Protein AF-A0A918Z2S4-F1 (afdb_monomer_lite)

Structure (mmCIF, N/CA/C/O backbone):
data_AF-A0A918Z2S4-F1
#
_entry.id   AF-A0A918Z2S4-F1
#
loop_
_atom_site.group_PDB
_atom_site.id
_atom_site.type_symbol
_atom_site.label_atom_id
_atom_site.label_alt_id
_atom_site.label_comp_id
_atom_site.label_asym_id
_atom_site.label_entity_id
_atom_site.label_seq_id
_atom_site.pdbx_PDB_ins_code
_atom_site.Cartn_x
_atom_site.Cartn_y
_atom_site.Cartn_z
_atom_site.occupancy
_atom_site.B_iso_or_equiv
_atom_site.auth_seq_id
_atom_site.auth_comp_id
_atom_site.auth_asym_id
_atom_site.auth_atom_id
_atom_site.pdbx_PDB_model_num
ATOM 1 N N . MET A 1 1 ? 6.035 -8.320 32.759 1.00 37.38 1 MET A N 1
ATOM 2 C CA . MET A 1 1 ? 5.774 -7.088 31.987 1.00 37.38 1 MET A CA 1
ATOM 3 C C . MET A 1 1 ? 4.772 -7.421 30.894 1.00 37.38 1 MET A C 1
ATOM 5 O O . MET A 1 1 ? 5.164 -7.882 29.831 1.00 37.38 1 MET A O 1
ATOM 9 N N . LEU A 1 2 ? 3.481 -7.285 31.192 1.00 43.97 2 LEU A N 1
ATOM 10 C CA . LEU A 1 2 ? 2.435 -7.329 30.173 1.00 43.97 2 LEU A CA 1
ATOM 11 C C . LEU A 1 2 ? 2.521 -5.983 29.459 1.00 43.97 2 LEU A C 1
ATOM 13 O O . LEU A 1 2 ? 2.349 -4.955 30.109 1.00 43.97 2 LEU A O 1
ATOM 17 N N . ARG A 1 3 ? 2.892 -5.966 28.175 1.00 43.72 3 ARG A N 1
ATOM 18 C CA . ARG A 1 3 ? 2.706 -4.752 27.378 1.00 43.72 3 ARG A CA 1
ATOM 19 C C . ARG A 1 3 ? 1.212 -4.454 27.447 1.00 43.72 3 ARG A C 1
ATOM 21 O O . ARG A 1 3 ? 0.424 -5.314 27.057 1.00 43.72 3 ARG A O 1
ATOM 28 N N . GLU A 1 4 ? 0.834 -3.295 27.981 1.00 47.69 4 GLU A N 1
ATOM 29 C CA . GLU A 1 4 ? -0.461 -2.709 27.650 1.00 47.69 4 GLU A CA 1
ATOM 30 C C . GLU A 1 4 ? -0.562 -2.808 26.129 1.00 47.69 4 GLU A C 1
ATOM 32 O O . GLU A 1 4 ? 0.346 -2.364 25.420 1.00 47.69 4 GLU A O 1
ATOM 37 N N . GLN A 1 5 ? -1.550 -3.552 25.634 1.00 52.28 5 GLN A N 1
ATOM 38 C CA . GLN A 1 5 ? -1.774 -3.691 24.205 1.00 52.28 5 GLN A CA 1
ATOM 39 C C . GLN A 1 5 ? -2.135 -2.296 23.705 1.00 52.28 5 GLN A C 1
ATOM 41 O O . GLN A 1 5 ? -3.291 -1.892 23.781 1.00 52.28 5 GLN A O 1
ATOM 46 N N . GLY A 1 6 ? -1.127 -1.532 23.278 1.00 60.41 6 GLY A N 1
ATOM 47 C CA . GLY A 1 6 ? -1.346 -0.306 22.532 1.00 60.41 6 GLY A CA 1
ATOM 48 C C . GLY A 1 6 ? -2.278 -0.662 21.387 1.00 60.41 6 GLY A C 1
ATOM 49 O O . GLY A 1 6 ? -2.042 -1.657 20.698 1.00 60.41 6 GLY A O 1
ATOM 50 N N . GLU A 1 7 ? -3.380 0.070 21.271 1.00 84.50 7 GLU A N 1
ATOM 51 C CA . GLU A 1 7 ? -4.388 -0.176 20.250 1.00 84.50 7 GLU A CA 1
ATOM 52 C C . GLU A 1 7 ? -3.689 -0.174 18.886 1.00 84.50 7 GLU A C 1
ATOM 54 O O . GLU A 1 7 ? -3.136 0.838 18.464 1.00 84.50 7 GLU A O 1
ATOM 59 N N . GLN A 1 8 ? -3.606 -1.344 18.253 1.00 93.56 8 GLN A N 1
ATOM 60 C CA . GLN A 1 8 ? -3.021 -1.484 16.927 1.00 93.56 8 GLN A CA 1
ATOM 61 C C . GLN A 1 8 ? -4.078 -1.148 15.886 1.00 93.56 8 GLN A C 1
ATOM 63 O O . GLN A 1 8 ? -5.279 -1.298 16.116 1.00 93.56 8 GLN A O 1
ATOM 68 N N . TYR A 1 9 ? -3.627 -0.742 14.708 1.00 95.25 9 TYR A N 1
ATOM 69 C CA . TYR A 1 9 ? -4.502 -0.302 13.631 1.00 95.25 9 TYR A CA 1
ATOM 70 C C . TYR A 1 9 ? -4.256 -1.096 12.357 1.00 95.25 9 TYR A C 1
ATOM 72 O O . TYR A 1 9 ? -3.201 -1.693 12.154 1.00 95.25 9 TYR A O 1
ATOM 80 N N . ALA A 1 10 ? -5.230 -1.084 11.463 1.00 96.25 10 ALA A N 1
ATOM 81 C CA . ALA A 1 10 ? -5.114 -1.652 10.138 1.00 96.25 10 ALA A CA 1
ATOM 82 C C . ALA A 1 10 ? -5.772 -0.749 9.103 1.00 96.25 10 ALA A C 1
ATOM 84 O O . ALA A 1 10 ? -6.778 -0.093 9.373 1.00 96.25 10 ALA A O 1
ATOM 85 N N . VAL A 1 11 ? -5.223 -0.756 7.894 1.00 96.31 11 VAL A N 1
ATOM 86 C CA . VAL A 1 11 ? -5.841 -0.130 6.727 1.00 96.31 11 VAL A CA 1
ATOM 87 C C . VAL A 1 11 ? -6.619 -1.196 5.978 1.00 96.31 11 VAL A C 1
ATOM 89 O O . VAL A 1 11 ? -6.065 -2.229 5.609 1.00 96.31 11 VAL A O 1
ATOM 92 N N . VAL A 1 12 ? -7.905 -0.958 5.751 1.00 95.69 12 VAL A N 1
ATOM 93 C CA . VAL A 1 12 ? -8.783 -1.886 5.038 1.00 95.69 12 VAL A CA 1
ATOM 94 C C . VAL A 1 12 ? -9.132 -1.274 3.695 1.00 95.69 12 VAL A C 1
ATOM 96 O O . VAL A 1 12 ? -9.588 -0.141 3.633 1.00 95.69 12 VAL A O 1
ATOM 99 N N . LEU A 1 13 ? -8.934 -2.012 2.609 1.00 94.12 13 LEU A N 1
ATOM 100 C CA . LEU A 1 13 ? -9.449 -1.668 1.293 1.00 94.12 13 LEU A CA 1
ATOM 101 C C . LEU A 1 13 ? -10.697 -2.499 1.029 1.00 94.12 13 LEU A C 1
ATOM 103 O O . LEU A 1 13 ? -10.601 -3.661 0.624 1.00 94.12 13 LEU A O 1
ATOM 107 N N . ALA A 1 14 ? -11.858 -1.887 1.253 1.00 93.44 14 ALA A N 1
ATOM 108 C CA . ALA A 1 14 ? -13.145 -2.503 0.973 1.00 93.44 14 ALA A CA 1
ATOM 109 C C . ALA A 1 14 ? -13.495 -2.293 -0.498 1.00 93.44 14 ALA A C 1
ATOM 111 O O . ALA A 1 14 ? -13.596 -1.158 -0.970 1.00 93.44 14 ALA A O 1
ATOM 112 N N . ARG A 1 15 ? -13.647 -3.390 -1.242 1.00 91.38 15 ARG A N 1
ATOM 113 C CA . ARG A 1 15 ? -13.812 -3.377 -2.702 1.00 91.38 15 ARG A CA 1
ATOM 114 C C . ARG A 1 15 ? -15.133 -4.055 -3.062 1.00 91.38 15 ARG A C 1
ATOM 116 O O . ARG A 1 15 ? -15.246 -5.263 -2.867 1.00 91.38 15 ARG A O 1
ATOM 123 N N . PRO A 1 16 ? -16.129 -3.331 -3.600 1.00 90.75 16 PRO A N 1
ATOM 124 C CA . PRO A 1 16 ? -17.419 -3.930 -3.931 1.00 90.75 16 PRO A CA 1
ATOM 125 C C . PRO A 1 16 ? -17.280 -5.168 -4.830 1.00 90.75 16 PRO A C 1
ATOM 127 O O . PRO A 1 16 ? -16.605 -5.132 -5.859 1.00 90.75 16 PRO A O 1
ATOM 130 N N . GLY A 1 17 ? -17.902 -6.279 -4.424 1.00 88.38 17 GLY A N 1
ATOM 131 C CA . GLY A 1 17 ? -17.853 -7.550 -5.158 1.00 88.38 17 GLY A CA 1
ATOM 132 C C . GLY A 1 17 ? -16.514 -8.297 -5.083 1.00 88.38 17 GLY A C 1
ATOM 133 O O . GLY A 1 17 ? -16.296 -9.214 -5.875 1.00 88.38 17 GLY A O 1
ATOM 134 N N . ARG A 1 18 ? -15.605 -7.919 -4.172 1.00 87.50 18 ARG A N 1
ATOM 135 C CA . ARG A 1 18 ? -14.316 -8.592 -3.947 1.00 87.50 18 ARG A CA 1
ATOM 136 C C . ARG A 1 18 ? -14.000 -8.721 -2.455 1.00 87.50 18 ARG A C 1
ATOM 138 O O . ARG A 1 18 ? -14.490 -7.917 -1.670 1.00 87.50 18 ARG A O 1
ATOM 145 N N . PRO A 1 19 ? -13.141 -9.679 -2.064 1.00 89.50 19 PRO A N 1
ATOM 146 C CA . PRO A 1 19 ? -12.606 -9.723 -0.710 1.00 89.50 19 PRO A CA 1
ATOM 147 C C . PRO A 1 19 ? -11.859 -8.432 -0.365 1.00 89.50 19 PRO A C 1
ATOM 149 O O . PRO A 1 19 ? -11.116 -7.887 -1.198 1.00 89.50 19 PRO A O 1
ATOM 152 N N . ASP A 1 20 ? -12.039 -7.970 0.869 1.00 91.25 20 ASP A N 1
ATOM 153 C CA . ASP A 1 20 ? -11.286 -6.839 1.401 1.00 91.25 20 ASP A CA 1
ATOM 154 C C . ASP A 1 20 ? -9.802 -7.186 1.495 1.00 91.25 20 ASP A C 1
ATOM 156 O O . ASP A 1 20 ? -9.433 -8.307 1.850 1.00 91.25 20 ASP A O 1
ATOM 160 N N . ILE A 1 21 ? -8.951 -6.198 1.238 1.00 92.56 21 ILE A N 1
ATOM 161 C CA . ILE A 1 21 ? -7.522 -6.295 1.544 1.00 92.56 21 ILE A CA 1
ATOM 162 C C . ILE A 1 21 ? -7.286 -5.583 2.863 1.00 92.56 21 ILE A C 1
ATOM 164 O O . ILE A 1 21 ? -7.749 -4.461 3.045 1.00 92.56 21 ILE A O 1
ATOM 168 N N . ARG A 1 22 ? -6.549 -6.208 3.776 1.00 94.88 22 ARG A N 1
ATOM 169 C CA . ARG A 1 22 ? -6.201 -5.608 5.063 1.00 94.88 22 ARG A CA 1
ATOM 170 C C . ARG A 1 22 ? -4.688 -5.497 5.163 1.00 94.88 22 ARG A C 1
ATOM 172 O O . ARG A 1 22 ? -3.994 -6.473 4.909 1.00 94.88 22 ARG A O 1
ATOM 179 N N . LEU A 1 23 ? -4.187 -4.317 5.507 1.00 94.88 23 LEU A N 1
ATOM 180 C CA . LEU A 1 23 ? -2.771 -4.043 5.748 1.00 94.88 23 LEU A CA 1
ATOM 181 C C . LEU A 1 23 ? -2.605 -3.762 7.241 1.00 94.88 23 LEU A C 1
ATOM 183 O O . LEU A 1 23 ? -3.247 -2.844 7.758 1.00 94.88 23 LEU A O 1
ATOM 187 N N . GLY A 1 24 ? -1.796 -4.546 7.945 1.00 93.19 24 GLY A N 1
ATOM 188 C CA . GLY A 1 24 ? -1.624 -4.382 9.387 1.00 93.19 24 GLY A CA 1
ATOM 189 C C . GLY A 1 24 ? -0.916 -5.565 10.048 1.00 93.19 24 GLY A C 1
ATOM 190 O O . GLY A 1 24 ? -0.761 -6.608 9.417 1.00 93.19 24 GLY A O 1
ATOM 191 N N . PRO A 1 25 ? -0.505 -5.423 11.317 1.00 95.00 25 PRO A N 1
ATOM 192 C CA . PRO A 1 25 ? -0.832 -4.314 12.219 1.00 95.00 25 PRO A CA 1
ATOM 193 C C . PRO A 1 25 ? 0.107 -3.096 12.106 1.00 95.00 25 PRO A C 1
ATOM 195 O O . PRO A 1 25 ? 1.318 -3.231 11.972 1.00 95.00 25 PRO A O 1
ATOM 198 N N . TYR A 1 26 ? -0.452 -1.893 12.233 1.00 93.56 26 TYR A N 1
ATOM 199 C CA . TYR A 1 26 ? 0.280 -0.651 12.489 1.00 93.56 26 TYR A CA 1
ATOM 200 C C . TYR A 1 26 ? 0.279 -0.346 13.985 1.00 93.56 26 TYR A C 1
ATOM 202 O O . TYR A 1 26 ? -0.758 -0.450 14.640 1.00 93.56 26 TYR A O 1
ATOM 210 N N . ASP A 1 27 ? 1.422 0.097 14.503 1.00 93.38 27 ASP A N 1
ATOM 211 C CA . ASP A 1 27 ? 1.580 0.415 15.928 1.00 93.38 27 ASP A CA 1
ATOM 212 C C . ASP A 1 27 ? 0.876 1.722 16.330 1.00 93.38 27 ASP A C 1
ATOM 214 O O . ASP A 1 27 ? 0.550 1.916 17.496 1.00 93.38 27 ASP A O 1
ATOM 218 N N . PHE A 1 28 ? 0.644 2.626 15.370 1.00 91.69 28 PHE A N 1
ATOM 219 C CA . PHE A 1 28 ? 0.082 3.956 15.616 1.00 91.69 28 PHE A CA 1
ATOM 220 C C . PHE A 1 28 ? -0.985 4.323 14.583 1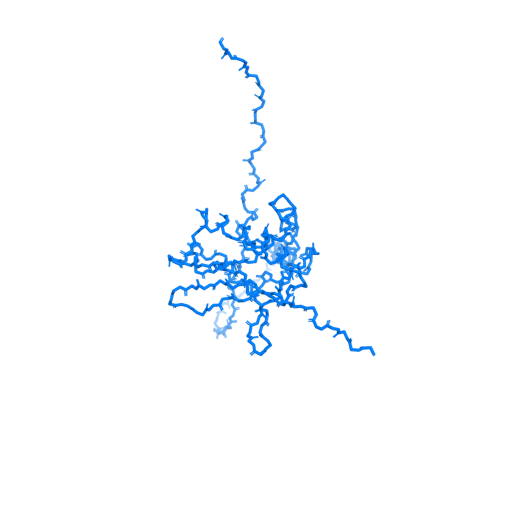.00 91.69 28 PHE A C 1
ATOM 222 O O . PHE A 1 28 ? -0.829 4.043 13.389 1.00 91.69 28 PHE A O 1
ATOM 229 N N . LEU A 1 29 ? -2.026 5.034 15.029 1.00 92.62 29 LEU A N 1
ATOM 230 C CA . LEU A 1 29 ? -3.106 5.516 14.164 1.00 92.62 29 LEU A CA 1
ATOM 231 C C . LEU A 1 29 ? -2.574 6.418 13.049 1.00 92.62 29 LEU A C 1
ATOM 233 O O . LEU A 1 29 ? -2.989 6.273 11.903 1.00 92.62 29 LEU A O 1
ATOM 237 N N . ASP A 1 30 ? -1.615 7.293 13.354 1.00 92.81 30 ASP A N 1
ATOM 238 C CA . ASP A 1 30 ? -1.038 8.221 12.377 1.00 92.81 30 ASP A CA 1
ATOM 239 C C . ASP A 1 30 ? -0.357 7.493 11.210 1.00 92.81 30 ASP A C 1
ATOM 241 O O . ASP A 1 30 ? -0.442 7.940 10.065 1.00 92.81 30 ASP A O 1
ATOM 245 N N . GLN A 1 31 ? 0.256 6.327 11.461 1.00 93.44 31 GLN A N 1
ATOM 246 C CA . GLN A 1 31 ? 0.838 5.500 10.397 1.00 93.44 31 GLN A CA 1
ATOM 247 C C . GLN A 1 31 ? -0.254 4.936 9.482 1.00 93.44 31 GLN A C 1
ATOM 249 O O . GLN A 1 31 ? -0.166 5.061 8.258 1.00 93.44 31 GLN A O 1
ATOM 254 N N . ALA A 1 32 ? -1.315 4.371 10.066 1.00 94.38 32 ALA A N 1
ATOM 255 C CA . ALA A 1 32 ? -2.452 3.853 9.309 1.00 94.38 32 ALA A CA 1
ATOM 256 C C . ALA A 1 32 ? -3.201 4.972 8.556 1.00 94.38 32 ALA A C 1
ATOM 258 O O . ALA A 1 32 ? -3.636 4.778 7.417 1.00 94.38 32 ALA A O 1
ATOM 259 N N . ALA A 1 33 ? -3.320 6.161 9.150 1.00 94.56 33 ALA A N 1
ATOM 260 C CA . ALA A 1 33 ? -3.951 7.334 8.552 1.00 94.56 33 ALA A CA 1
ATOM 261 C C . ALA A 1 33 ? -3.124 7.912 7.392 1.00 94.56 33 ALA A C 1
ATOM 263 O O . ALA A 1 33 ? -3.687 8.252 6.346 1.00 94.56 33 ALA A O 1
ATOM 264 N N . SER A 1 34 ? -1.797 7.971 7.539 1.00 94.19 34 SER A N 1
ATOM 265 C CA . SER A 1 34 ? -0.877 8.374 6.470 1.00 94.19 34 SER A CA 1
ATOM 266 C C . SER A 1 34 ? -0.966 7.413 5.280 1.00 94.19 34 SER A C 1
ATOM 268 O O . SER A 1 34 ? -1.273 7.836 4.164 1.00 94.19 34 SER A O 1
ATOM 270 N N . MET A 1 35 ? -0.856 6.103 5.535 1.00 94.88 35 MET A N 1
ATOM 271 C CA . MET A 1 35 ? -1.016 5.057 4.517 1.00 94.88 35 MET A CA 1
ATOM 272 C C . MET A 1 35 ? -2.379 5.155 3.813 1.00 94.88 35 MET A C 1
ATOM 274 O O . MET A 1 35 ? -2.467 5.156 2.584 1.00 94.88 35 MET A O 1
ATOM 278 N N . THR A 1 36 ? -3.455 5.315 4.588 1.00 95.38 36 THR A N 1
ATOM 279 C CA . THR A 1 36 ? -4.813 5.522 4.069 1.00 95.38 36 THR A CA 1
ATOM 280 C C . THR A 1 36 ? -4.890 6.730 3.137 1.00 95.38 36 THR A C 1
ATOM 282 O O . THR A 1 36 ? -5.481 6.651 2.058 1.00 95.38 36 THR A O 1
ATOM 285 N N . THR A 1 37 ? -4.307 7.857 3.541 1.00 95.25 37 THR A N 1
ATOM 286 C CA . THR A 1 37 ? -4.314 9.098 2.760 1.00 95.25 37 THR A CA 1
ATOM 287 C C . THR A 1 37 ? -3.582 8.910 1.438 1.00 95.25 37 THR A C 1
ATOM 289 O O . THR A 1 37 ? -4.148 9.207 0.383 1.00 95.25 37 THR A O 1
ATOM 292 N N . SER A 1 38 ? -2.381 8.335 1.472 1.00 93.69 38 SER A N 1
ATOM 293 C CA . SER A 1 38 ? -1.585 8.051 0.278 1.00 93.69 38 SER A CA 1
ATOM 294 C C . SER A 1 38 ? -2.312 7.124 -0.700 1.00 93.69 38 SER A C 1
ATOM 296 O O . SER A 1 38 ? -2.425 7.442 -1.884 1.00 93.69 38 SER A O 1
ATOM 298 N N . LEU A 1 39 ? -2.904 6.027 -0.217 1.00 93.88 39 LEU A N 1
ATOM 299 C CA . LEU A 1 39 ? -3.671 5.105 -1.063 1.00 93.88 39 LEU A CA 1
ATOM 300 C C . LEU A 1 39 ? -4.928 5.764 -1.647 1.00 93.88 39 LEU A C 1
ATOM 302 O O . LEU A 1 39 ? -5.265 5.545 -2.811 1.00 93.88 39 LEU A O 1
ATOM 306 N N . ARG A 1 40 ? -5.622 6.618 -0.885 1.00 94.19 40 ARG A N 1
ATOM 307 C CA . ARG A 1 40 ? -6.774 7.382 -1.396 1.00 94.19 40 ARG A CA 1
ATOM 308 C C . ARG A 1 40 ? -6.380 8.354 -2.501 1.00 94.19 40 ARG A C 1
ATOM 310 O O . ARG A 1 40 ? -7.180 8.545 -3.418 1.00 94.19 40 ARG A O 1
ATOM 317 N N . LEU A 1 41 ? -5.203 8.972 -2.403 1.00 91.62 41 LEU A N 1
ATOM 318 C CA . LEU A 1 41 ? -4.666 9.847 -3.444 1.00 91.62 41 LEU A CA 1
ATOM 319 C C . LEU A 1 41 ? -4.354 9.044 -4.708 1.00 91.62 41 LEU A C 1
ATOM 321 O O . LEU A 1 41 ? -4.878 9.378 -5.767 1.00 91.62 41 LEU A O 1
ATOM 325 N N . GLN A 1 42 ? -3.615 7.940 -4.585 1.00 90.25 42 GLN A N 1
ATOM 326 C CA . GLN A 1 42 ? -3.280 7.073 -5.721 1.00 90.25 42 GLN A CA 1
ATOM 327 C C . GLN A 1 42 ? -4.518 6.472 -6.398 1.00 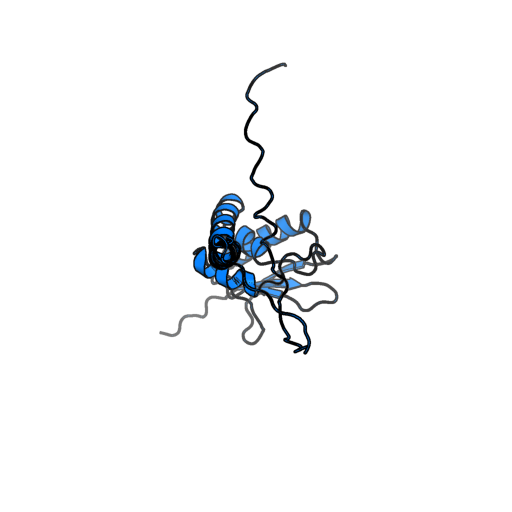90.25 42 GLN A C 1
ATOM 329 O O . GLN A 1 42 ? -4.574 6.382 -7.624 1.00 90.25 42 GLN A O 1
ATOM 334 N N . ARG A 1 43 ? -5.558 6.126 -5.626 1.00 90.12 43 ARG A N 1
ATOM 335 C CA . ARG A 1 43 ? -6.849 5.656 -6.155 1.00 90.12 43 ARG A CA 1
ATOM 336 C C . ARG A 1 43 ? -7.466 6.655 -7.147 1.00 90.12 43 ARG A C 1
ATOM 338 O O . ARG A 1 43 ? -8.176 6.241 -8.051 1.00 90.12 43 ARG A O 1
ATOM 345 N N . ARG A 1 44 ? -7.215 7.966 -7.015 1.00 86.88 44 ARG A N 1
A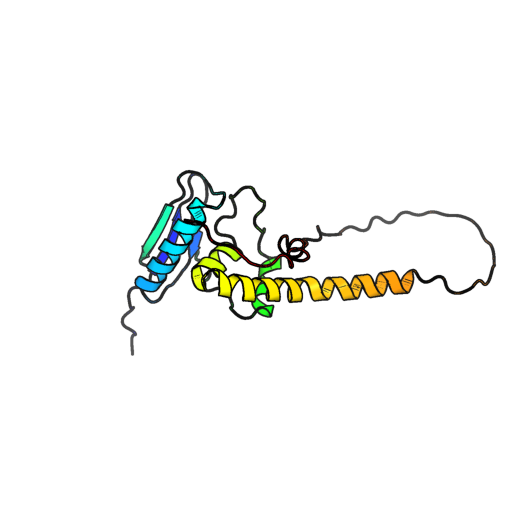TOM 346 C CA . ARG A 1 44 ? -7.750 8.977 -7.954 1.00 86.88 44 ARG A CA 1
ATOM 347 C C . ARG A 1 44 ? -7.096 8.924 -9.333 1.00 86.88 44 ARG A C 1
ATOM 349 O O . ARG A 1 44 ? -7.727 9.326 -10.301 1.00 86.88 44 ARG A O 1
ATOM 356 N N . SER A 1 45 ? -5.851 8.464 -9.409 1.00 81.75 45 SER A N 1
ATOM 357 C CA . SER A 1 45 ? -5.034 8.454 -10.627 1.00 81.75 45 SER A CA 1
ATOM 358 C C . SER A 1 45 ? -4.772 7.050 -11.171 1.00 81.75 45 SER A C 1
ATOM 360 O O . SER A 1 45 ? -4.081 6.907 -12.173 1.00 81.75 45 SER A O 1
ATOM 362 N N . THR A 1 46 ? -5.307 6.018 -10.518 1.00 80.50 46 THR A N 1
ATOM 363 C CA . THR A 1 46 ? -5.074 4.610 -10.855 1.00 80.50 46 THR A CA 1
ATOM 364 C C . THR A 1 46 ? -6.406 3.922 -11.097 1.00 80.50 46 THR A C 1
ATOM 366 O O . THR A 1 46 ? -7.401 4.207 -10.423 1.00 80.50 46 THR A O 1
ATOM 369 N N . GLN A 1 47 ? -6.443 2.989 -12.046 1.00 84.88 47 GLN A N 1
ATOM 370 C CA . GLN A 1 47 ? -7.626 2.165 -12.239 1.00 84.88 47 GLN A CA 1
ATOM 371 C C . GLN A 1 47 ? -7.880 1.317 -10.988 1.00 84.88 47 GLN A C 1
ATOM 373 O O . GLN A 1 47 ? -6.959 0.758 -10.399 1.00 84.88 47 GLN A O 1
ATOM 378 N N . HIS A 1 48 ? -9.137 1.234 -10.568 1.00 87.00 48 HIS A N 1
ATOM 379 C CA . HIS A 1 48 ? -9.562 0.505 -9.377 1.00 87.00 48 HIS A CA 1
ATOM 380 C C . HIS A 1 48 ? -11.032 0.100 -9.514 1.00 87.00 48 HIS A C 1
ATOM 382 O O . HIS A 1 48 ? -11.742 0.575 -10.403 1.00 87.00 48 HIS A O 1
ATOM 388 N N . VAL A 1 49 ? -11.513 -0.766 -8.619 1.00 87.4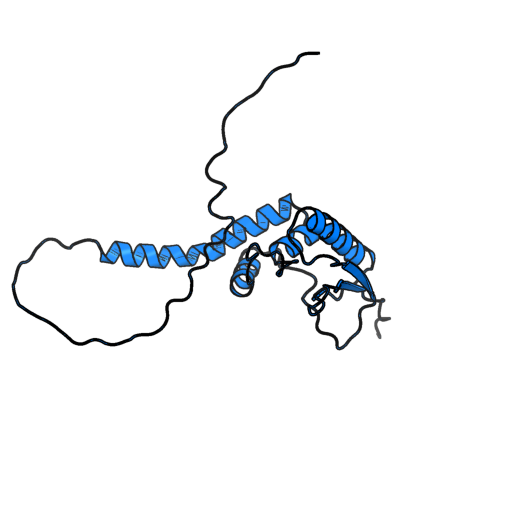4 49 VAL A N 1
ATOM 389 C CA . VAL A 1 49 ? -12.933 -1.145 -8.586 1.00 87.44 49 VAL A CA 1
ATOM 390 C C . VAL A 1 49 ? -13.781 0.057 -8.140 1.00 87.44 49 VAL A C 1
ATOM 392 O O . VAL A 1 49 ? -13.527 0.594 -7.055 1.00 87.44 49 VAL A O 1
ATOM 395 N N . PRO A 1 50 ? -14.798 0.486 -8.913 1.00 88.12 50 PRO A N 1
ATOM 396 C CA . PRO A 1 50 ? -15.675 1.583 -8.510 1.00 88.12 50 PRO A CA 1
ATOM 397 C C . PRO A 1 50 ? -16.290 1.352 -7.125 1.00 88.12 50 PRO A C 1
ATOM 399 O O . PRO A 1 50 ? -16.701 0.244 -6.793 1.00 88.12 50 PRO A O 1
ATOM 402 N N . GLY A 1 51 ? -16.326 2.400 -6.298 1.00 89.88 51 GLY A N 1
ATOM 403 C CA . GLY A 1 51 ? -16.821 2.317 -4.919 1.00 89.88 51 GLY A CA 1
ATOM 404 C C . GLY A 1 51 ? -15.821 1.762 -3.897 1.00 89.88 51 GLY A C 1
ATOM 405 O O . GLY A 1 51 ? -16.171 1.662 -2.727 1.00 89.88 51 GLY A O 1
ATOM 406 N N . THR A 1 52 ? -14.578 1.449 -4.294 1.00 91.75 52 THR A N 1
ATOM 407 C CA . THR A 1 52 ? -13.523 1.030 -3.350 1.00 91.75 52 THR A CA 1
ATOM 408 C C . THR A 1 52 ? -13.307 2.083 -2.271 1.00 91.75 52 THR A C 1
ATOM 410 O O . THR A 1 52 ? -13.012 3.225 -2.611 1.00 91.75 52 THR A O 1
ATOM 413 N N . THR A 1 53 ? -13.372 1.733 -0.991 1.00 94.62 53 THR A N 1
ATOM 414 C CA . THR A 1 53 ? -13.030 2.641 0.116 1.00 94.62 53 THR A CA 1
ATOM 415 C C . THR A 1 53 ? -11.757 2.183 0.816 1.00 94.62 53 THR A C 1
ATOM 417 O O . THR A 1 53 ? -11.372 1.021 0.727 1.00 94.62 53 THR A O 1
ATOM 420 N N . VAL A 1 54 ? -11.071 3.121 1.472 1.00 95.19 54 VAL A N 1
ATOM 421 C CA . VAL A 1 54 ? -9.831 2.847 2.213 1.00 95.19 54 VAL A CA 1
ATOM 422 C C . VAL A 1 54 ? -9.927 3.481 3.601 1.00 95.19 54 VAL A C 1
ATOM 424 O O . VAL A 1 54 ? -9.548 4.643 3.743 1.00 95.19 54 VAL A O 1
ATOM 427 N N . PRO A 1 55 ? -10.594 2.865 4.587 1.00 95.69 55 PRO A N 1
ATOM 428 C CA . PRO A 1 55 ? -10.568 3.315 5.983 1.00 95.69 55 PRO A CA 1
ATOM 429 C C . PRO A 1 55 ? -9.407 2.726 6.803 1.00 95.69 55 PRO A C 1
ATOM 431 O O . PRO 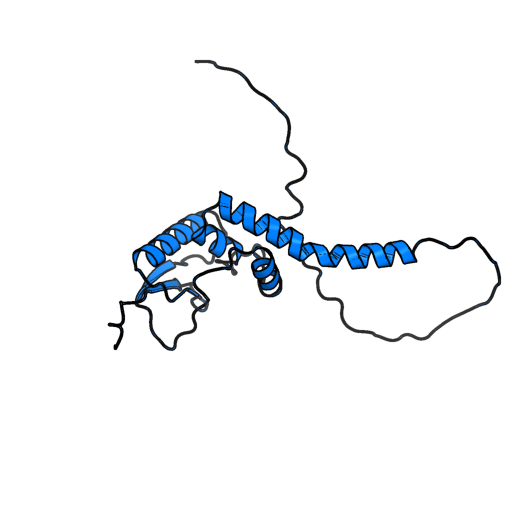A 1 55 ? -8.886 1.655 6.498 1.00 95.69 55 PRO A O 1
ATOM 434 N N . ALA A 1 56 ? -9.056 3.419 7.890 1.00 95.19 56 ALA A N 1
ATOM 435 C CA . ALA A 1 56 ? -8.266 2.864 8.984 1.00 95.19 56 ALA A CA 1
ATOM 436 C C . ALA A 1 56 ? -9.213 2.395 10.100 1.00 95.19 56 ALA A C 1
ATOM 438 O O . ALA A 1 56 ? -10.175 3.092 10.425 1.00 95.19 56 ALA A O 1
ATOM 439 N N . HIS A 1 57 ? -8.941 1.227 10.674 1.00 92.38 57 HIS A N 1
ATOM 440 C CA . HIS A 1 57 ? -9.721 0.606 11.744 1.00 92.38 57 HIS A CA 1
ATOM 441 C C . HIS A 1 57 ? -8.800 0.080 12.847 1.00 92.38 57 HIS A C 1
ATOM 443 O O . HIS A 1 57 ? -7.623 -0.167 12.572 1.00 92.38 57 HIS A O 1
ATOM 449 N N . PRO A 1 58 ? -9.315 -0.157 14.064 1.00 94.44 58 PRO A N 1
ATOM 450 C CA . PRO A 1 58 ? -8.627 -0.996 15.035 1.00 94.44 58 PRO A CA 1
ATOM 451 C C . PRO A 1 58 ? -8.301 -2.372 14.435 1.00 94.44 58 PRO A C 1
ATOM 453 O O . PRO A 1 58 ? -9.082 -2.937 13.662 1.00 94.44 58 PRO A O 1
ATOM 456 N N . TYR A 1 59 ? -7.128 -2.897 14.765 1.00 93.50 59 TYR A N 1
ATOM 457 C CA . TYR A 1 59 ? -6.689 -4.224 14.355 1.00 93.50 59 TYR A CA 1
ATOM 458 C C . TYR A 1 59 ? -7.522 -5.301 15.062 1.00 93.50 59 TYR A C 1
ATOM 460 O O . TYR A 1 59 ? -7.732 -5.241 16.273 1.00 93.50 59 TYR A O 1
ATOM 468 N N . VAL A 1 60 ? -7.979 -6.304 14.309 1.00 92.06 60 VAL A N 1
ATOM 469 C CA . VAL A 1 60 ? -8.795 -7.409 14.825 1.00 92.06 60 VAL A CA 1
ATOM 470 C C . VAL A 1 60 ? -8.015 -8.711 14.652 1.00 92.06 60 VAL A C 1
ATOM 472 O O . VAL A 1 60 ? -7.877 -9.185 13.524 1.00 92.06 60 VAL A O 1
ATOM 475 N N . PRO A 1 61 ? -7.501 -9.319 15.735 1.00 89.88 61 PRO A N 1
ATOM 476 C CA . PRO A 1 61 ? -6.795 -10.592 15.647 1.00 89.88 61 PRO A CA 1
ATOM 477 C C . PRO A 1 61 ? -7.654 -11.688 14.999 1.00 89.88 61 PRO A C 1
ATOM 479 O O . PRO A 1 61 ? -8.847 -11.795 15.277 1.00 89.88 61 PRO A O 1
ATOM 482 N N . GLY A 1 62 ? -7.036 -12.530 14.167 1.00 88.12 62 GLY A N 1
ATOM 483 C CA . GLY A 1 62 ? -7.700 -13.671 13.523 1.00 88.12 62 GLY A CA 1
ATOM 484 C C . GLY A 1 62 ? -8.292 -13.395 12.137 1.00 88.12 62 GLY A C 1
ATOM 485 O O . GLY A 1 62 ? -8.858 -14.309 11.545 1.00 88.12 62 GLY A O 1
ATOM 486 N N . LEU A 1 63 ? -8.154 -12.176 11.606 1.00 91.31 63 LEU A N 1
ATOM 487 C CA . LEU A 1 63 ? -8.397 -11.899 10.186 1.00 91.31 63 LEU A CA 1
ATOM 488 C C . LEU A 1 63 ? -7.101 -12.024 9.375 1.00 91.31 63 LEU A C 1
ATOM 490 O O . LEU A 1 63 ? -6.005 -11.892 9.918 1.00 91.31 63 LEU A O 1
ATOM 494 N N . ASP A 1 64 ? -7.240 -12.219 8.065 1.00 92.44 64 ASP A N 1
ATOM 495 C CA . ASP A 1 64 ? -6.104 -12.241 7.145 1.00 92.44 64 ASP A CA 1
ATOM 496 C C . ASP A 1 64 ? -5.614 -10.814 6.867 1.00 92.44 64 ASP A C 1
ATOM 498 O O . ASP A 1 64 ? -6.335 -9.991 6.286 1.00 92.44 64 ASP A O 1
ATOM 502 N N . TYR A 1 65 ? -4.376 -10.533 7.274 1.00 92.12 65 TYR A N 1
ATOM 503 C CA . TYR A 1 65 ? -3.679 -9.276 7.010 1.00 92.12 65 TYR A CA 1
ATOM 504 C C . TYR A 1 65 ? -2.445 -9.522 6.150 1.00 92.12 65 TYR A C 1
ATOM 506 O O . TYR A 1 65 ? -1.693 -10.472 6.358 1.00 92.12 65 TYR A O 1
ATOM 514 N N . LEU A 1 66 ? -2.221 -8.626 5.194 1.00 91.44 66 LEU A N 1
ATOM 515 C CA . LEU A 1 66 ? -0.940 -8.496 4.520 1.00 91.44 66 LEU A CA 1
ATOM 516 C C . LEU A 1 66 ? 0.012 -7.688 5.395 1.00 91.44 66 LEU A C 1
ATOM 518 O O . LEU A 1 66 ? -0.417 -6.777 6.114 1.00 91.44 66 LEU A O 1
ATOM 522 N N . ASP A 1 67 ? 1.306 -7.966 5.235 1.00 89.31 67 ASP A N 1
ATOM 523 C CA . ASP A 1 67 ? 2.355 -7.195 5.892 1.00 89.31 67 ASP A CA 1
ATOM 524 C C . ASP A 1 67 ? 2.174 -5.690 5.592 1.00 89.31 67 ASP A C 1
ATOM 526 O O . ASP A 1 67 ? 2.104 -5.286 4.420 1.00 89.31 67 ASP A O 1
ATOM 530 N N . PRO A 1 68 ? 2.038 -4.839 6.621 1.00 86.69 68 PRO A N 1
ATOM 531 C CA . PRO A 1 68 ? 1.848 -3.407 6.442 1.00 86.69 68 PRO A CA 1
ATOM 532 C C . PRO A 1 68 ? 3.075 -2.708 5.864 1.00 86.69 68 PRO A C 1
ATOM 534 O O . PRO A 1 68 ? 2.925 -1.586 5.368 1.00 86.69 68 PRO A O 1
ATOM 537 N N . ARG A 1 69 ? 4.265 -3.321 5.958 1.00 90.50 69 ARG A N 1
ATOM 538 C CA . ARG A 1 69 ? 5.523 -2.737 5.501 1.00 90.50 69 ARG A CA 1
ATOM 539 C C . ARG A 1 69 ? 6.162 -3.595 4.422 1.00 90.50 69 ARG A C 1
ATOM 541 O O . ARG A 1 69 ? 6.423 -4.777 4.599 1.00 90.50 69 ARG A O 1
ATOM 548 N N . LEU A 1 70 ? 6.459 -2.967 3.296 1.00 92.75 70 LEU A N 1
ATOM 549 C CA . LEU A 1 70 ? 7.285 -3.575 2.272 1.00 92.75 70 LEU A CA 1
ATOM 550 C C . LEU A 1 70 ? 8.770 -3.402 2.603 1.00 92.75 70 LEU A C 1
ATOM 552 O O . LEU A 1 70 ? 9.156 -2.361 3.157 1.00 92.75 70 LEU A O 1
ATOM 556 N N . PRO A 1 71 ? 9.611 -4.386 2.234 1.00 92.94 71 PRO A N 1
ATOM 557 C CA . PRO A 1 71 ? 11.053 -4.239 2.288 1.00 92.94 71 PRO A CA 1
ATOM 558 C C . PRO A 1 71 ? 11.516 -3.003 1.515 1.00 92.94 71 PRO A C 1
ATOM 560 O O . PRO A 1 71 ? 11.078 -2.745 0.395 1.00 92.94 71 PRO A O 1
ATOM 563 N N . ARG A 1 72 ? 12.433 -2.250 2.125 1.00 92.94 72 ARG A N 1
ATOM 564 C CA . ARG A 1 72 ? 13.158 -1.148 1.468 1.00 92.94 72 ARG A CA 1
ATOM 565 C C . ARG A 1 72 ? 14.392 -1.633 0.720 1.00 92.94 72 ARG A C 1
ATOM 567 O O . ARG A 1 72 ? 14.941 -0.899 -0.098 1.00 92.94 72 ARG A O 1
ATOM 574 N N . ASP A 1 73 ? 14.845 -2.834 1.065 1.00 92.50 73 ASP A N 1
ATOM 575 C CA . ASP A 1 73 ? 15.959 -3.493 0.414 1.00 92.50 73 ASP A CA 1
ATOM 576 C C . ASP A 1 73 ? 15.523 -3.983 -0.976 1.00 92.50 73 ASP A C 1
ATOM 578 O O . ASP A 1 73 ? 14.572 -4.769 -1.065 1.00 92.50 73 ASP A O 1
ATOM 582 N N . PRO A 1 74 ? 16.160 -3.508 -2.060 1.00 89.81 74 PRO A N 1
ATOM 583 C CA . PRO A 1 74 ? 15.763 -3.856 -3.417 1.00 89.81 74 PRO A CA 1
ATOM 584 C C . PRO A 1 74 ? 15.781 -5.358 -3.714 1.00 89.81 74 PRO A C 1
ATOM 586 O O . PRO A 1 74 ? 14.904 -5.814 -4.439 1.00 89.81 74 PRO A O 1
ATOM 589 N N . ASP A 1 75 ? 16.707 -6.125 -3.133 1.00 88.38 75 ASP A N 1
ATOM 590 C CA . ASP A 1 75 ? 16.840 -7.571 -3.377 1.00 88.38 75 ASP A CA 1
ATOM 591 C C . ASP A 1 75 ? 15.647 -8.344 -2.787 1.00 88.38 75 ASP A C 1
ATOM 593 O O . ASP A 1 75 ? 15.036 -9.212 -3.422 1.00 88.38 75 ASP A O 1
ATOM 597 N N . GLN A 1 76 ? 15.246 -7.973 -1.568 1.00 90.56 76 GLN A N 1
ATOM 598 C CA . GLN A 1 76 ? 14.044 -8.510 -0.930 1.00 90.56 76 GLN A CA 1
ATOM 599 C C . GLN A 1 76 ? 12.781 -8.096 -1.683 1.00 90.56 76 GLN A C 1
ATOM 601 O O . GLN A 1 76 ? 11.871 -8.907 -1.856 1.00 90.56 76 GLN A O 1
ATOM 606 N N . LEU A 1 77 ? 12.723 -6.850 -2.161 1.00 90.44 77 LEU A N 1
ATOM 607 C CA . LEU A 1 77 ? 11.598 -6.383 -2.964 1.00 90.44 77 LEU A CA 1
ATOM 608 C C . LEU A 1 77 ? 11.525 -7.114 -4.315 1.00 90.44 77 LEU A C 1
ATOM 610 O O . LEU A 1 77 ? 10.427 -7.454 -4.748 1.00 90.44 77 LEU A O 1
ATOM 614 N N . ALA A 1 78 ? 12.665 -7.415 -4.943 1.00 87.38 78 ALA A N 1
ATOM 615 C CA . ALA A 1 78 ? 12.735 -8.186 -6.182 1.00 87.38 78 ALA A CA 1
ATOM 616 C C . ALA A 1 78 ? 12.146 -9.592 -6.006 1.00 87.38 78 ALA A C 1
ATOM 618 O O . ALA A 1 78 ? 11.369 -10.043 -6.841 1.00 87.38 78 ALA A O 1
ATOM 619 N N . THR A 1 79 ? 12.410 -10.239 -4.870 1.00 87.69 79 THR A N 1
ATOM 620 C CA . THR A 1 79 ? 11.818 -11.550 -4.542 1.00 87.69 79 THR A CA 1
ATOM 621 C C . THR A 1 79 ? 10.284 -11.490 -4.446 1.00 87.69 79 THR A C 1
ATOM 623 O O . THR A 1 79 ? 9.594 -12.456 -4.768 1.00 87.69 79 THR A O 1
ATOM 626 N N . LEU A 1 80 ? 9.717 -10.353 -4.029 1.00 87.88 80 LEU A N 1
ATOM 627 C CA . LEU A 1 80 ? 8.263 -10.168 -3.955 1.00 87.88 80 LEU A CA 1
ATOM 628 C C . LEU A 1 80 ? 7.614 -9.924 -5.327 1.00 87.88 80 LEU A C 1
ATOM 630 O O . LEU A 1 80 ? 6.415 -10.172 -5.466 1.00 87.88 80 LEU A O 1
ATOM 634 N N . LEU A 1 81 ? 8.373 -9.477 -6.336 1.00 84.12 81 LEU A N 1
ATOM 635 C CA . LEU A 1 81 ? 7.853 -9.236 -7.689 1.00 84.12 81 LEU A CA 1
ATOM 636 C C . LEU A 1 81 ? 7.374 -10.524 -8.373 1.00 84.12 81 LEU A C 1
ATOM 638 O O . LEU A 1 81 ? 6.403 -10.471 -9.125 1.00 84.12 81 LEU A O 1
ATOM 642 N N . ASP A 1 82 ? 7.981 -11.677 -8.073 1.00 77.12 82 ASP A N 1
ATOM 643 C CA . ASP A 1 82 ? 7.550 -12.982 -8.606 1.00 77.12 82 ASP A CA 1
ATOM 644 C C . ASP A 1 82 ? 6.136 -13.372 -8.157 1.00 77.12 82 ASP A C 1
ATOM 646 O O . ASP A 1 82 ? 5.381 -14.002 -8.901 1.00 77.12 82 ASP A O 1
ATOM 650 N N . GLY A 1 83 ? 5.783 -13.005 -6.922 1.00 72.12 83 GLY A N 1
ATOM 651 C CA . GLY A 1 83 ? 4.484 -13.297 -6.320 1.00 72.12 83 GLY A CA 1
ATOM 652 C C . GLY A 1 83 ? 3.423 -12.235 -6.600 1.00 72.12 83 GLY A C 1
ATOM 653 O O . GLY A 1 83 ? 2.233 -12.504 -6.417 1.00 72.12 83 GLY A O 1
ATOM 654 N N . ASP A 1 84 ? 3.821 -11.039 -7.041 1.00 72.94 84 ASP A N 1
ATOM 655 C CA . ASP A 1 84 ? 2.874 -9.997 -7.413 1.00 72.94 84 ASP A CA 1
ATOM 656 C C . ASP A 1 84 ? 2.295 -10.301 -8.799 1.00 72.94 84 ASP A C 1
ATOM 658 O O . ASP A 1 84 ? 3.004 -10.539 -9.777 1.00 72.94 84 ASP A O 1
ATOM 662 N N . LEU A 1 85 ? 0.968 -10.268 -8.932 1.00 55.72 85 LEU A N 1
ATOM 663 C CA . LEU A 1 85 ? 0.332 -10.414 -10.241 1.00 55.72 85 LEU A CA 1
ATOM 664 C C . LEU A 1 85 ? 0.626 -9.220 -11.164 1.00 55.72 85 LEU A C 1
ATOM 666 O O . LEU A 1 85 ? 0.294 -9.300 -12.349 1.00 55.72 85 LEU A O 1
ATOM 670 N N . GLY A 1 86 ? 1.296 -8.186 -10.643 1.00 57.50 86 GLY A N 1
ATOM 671 C CA . GLY A 1 86 ? 1.540 -6.916 -11.299 1.00 57.50 86 GLY A CA 1
ATOM 672 C C . GLY A 1 86 ? 0.228 -6.167 -11.500 1.00 57.50 86 GLY A C 1
ATOM 673 O O . GLY A 1 86 ? -0.867 -6.730 -11.408 1.00 57.50 86 GLY A O 1
ATOM 674 N N . GLY A 1 87 ? 0.302 -4.880 -11.817 1.00 58.94 87 GLY A N 1
ATOM 675 C CA . GLY A 1 87 ? -0.848 -4.192 -12.386 1.00 58.94 87 GLY A CA 1
ATOM 676 C C . GLY A 1 87 ? -1.164 -4.807 -13.751 1.00 58.94 87 GLY A C 1
ATOM 677 O O . GLY A 1 87 ? -0.510 -4.483 -14.735 1.00 58.94 87 GLY A O 1
ATOM 678 N N . ASP A 1 88 ? -2.185 -5.661 -13.844 1.00 60.34 88 ASP A N 1
ATOM 679 C CA . ASP A 1 88 ? -2.668 -6.237 -15.113 1.00 60.34 88 ASP A CA 1
ATOM 680 C C . ASP A 1 88 ? -3.356 -5.196 -16.021 1.00 60.34 88 ASP A C 1
ATOM 682 O O . ASP A 1 88 ? -4.018 -5.541 -16.998 1.00 60.34 88 ASP A O 1
ATOM 686 N N . GLY A 1 89 ? -3.247 -3.911 -15.671 1.00 59.03 89 GLY A N 1
ATOM 687 C CA . GLY A 1 89 ? -3.903 -2.808 -16.356 1.00 59.03 89 GLY A CA 1
ATOM 688 C C . GLY A 1 89 ? -5.427 -2.845 -16.259 1.00 59.03 89 GLY A C 1
ATOM 689 O O . GLY A 1 89 ? -6.071 -2.141 -17.023 1.00 59.03 89 GLY A O 1
ATOM 690 N N . THR A 1 90 ? -6.016 -3.658 -15.368 1.00 64.62 90 THR A N 1
ATOM 691 C CA . THR A 1 90 ? -7.473 -3.690 -15.131 1.00 64.62 90 THR A CA 1
ATOM 692 C C . THR A 1 90 ? -7.884 -2.937 -13.865 1.00 64.62 90 THR A C 1
ATOM 694 O O . THR A 1 90 ? -9.075 -2.767 -13.590 1.00 64.62 90 THR A O 1
ATOM 697 N N . GLY A 1 91 ? -6.908 -2.539 -13.042 1.00 65.56 91 GLY A N 1
ATOM 698 C CA . GLY A 1 91 ? -7.131 -1.924 -11.734 1.00 65.56 91 GLY A CA 1
ATOM 699 C C . GLY A 1 91 ? -7.672 -2.870 -10.660 1.00 65.56 91 GLY A C 1
ATOM 700 O O . GLY A 1 91 ? -7.877 -2.468 -9.515 1.00 65.56 91 GLY A O 1
ATOM 701 N N . ARG A 1 92 ? -7.904 -4.148 -10.988 1.00 72.12 92 ARG A N 1
ATOM 702 C CA . ARG A 1 92 ? -8.402 -5.153 -10.032 1.00 72.12 92 ARG A CA 1
ATOM 703 C C . ARG A 1 92 ? -7.379 -5.492 -8.953 1.00 72.12 92 ARG A C 1
ATOM 705 O O . ARG A 1 92 ? -7.774 -5.901 -7.861 1.00 72.12 92 ARG A O 1
ATOM 712 N N . ASN A 1 93 ? -6.105 -5.274 -9.259 1.00 79.62 93 ASN A N 1
ATOM 713 C CA . ASN A 1 93 ? -4.986 -5.576 -8.377 1.00 79.62 93 ASN A CA 1
ATOM 714 C C . ASN A 1 93 ? -4.648 -4.411 -7.440 1.00 79.62 93 ASN A C 1
ATOM 716 O O . ASN A 1 93 ? -3.760 -4.554 -6.616 1.00 79.62 93 ASN A O 1
ATOM 720 N N . PHE A 1 94 ? -5.382 -3.291 -7.501 1.00 84.56 94 PHE A N 1
ATOM 721 C CA . PHE A 1 94 ? -5.174 -2.188 -6.567 1.00 84.56 94 PHE A CA 1
ATOM 722 C C . PHE A 1 94 ? -5.508 -2.608 -5.111 1.00 84.56 94 PHE A C 1
ATOM 724 O O . PHE A 1 94 ? -6.605 -3.142 -4.870 1.00 84.56 94 PHE A O 1
ATOM 731 N N . PRO A 1 95 ? -4.611 -2.342 -4.137 1.00 87.44 95 PRO A N 1
ATOM 732 C CA . PRO A 1 95 ? -3.278 -1.767 -4.309 1.00 87.44 95 PRO A CA 1
ATOM 733 C C . PRO A 1 95 ? -2.259 -2.868 -4.651 1.00 87.44 95 PRO A C 1
ATOM 735 O O . PRO A 1 95 ? -2.180 -3.879 -3.950 1.00 87.44 95 PRO A O 1
ATOM 738 N N . ASP A 1 96 ? -1.476 -2.658 -5.706 1.00 87.50 96 ASP A N 1
ATOM 739 C CA . ASP A 1 96 ? -0.379 -3.557 -6.072 1.00 87.50 96 ASP A CA 1
ATOM 740 C C . ASP A 1 96 ? 0.873 -3.269 -5.221 1.00 87.50 96 ASP A C 1
ATOM 742 O O . ASP A 1 96 ? 0.862 -2.411 -4.324 1.00 87.50 96 ASP A O 1
ATOM 746 N N . LEU A 1 97 ? 1.958 -4.017 -5.452 1.00 89.62 97 LEU A N 1
ATOM 747 C CA . LEU A 1 97 ? 3.197 -3.848 -4.692 1.00 89.62 97 LEU A CA 1
ATOM 748 C C . LEU A 1 97 ? 3.768 -2.429 -4.843 1.00 89.62 97 LEU A C 1
ATOM 750 O O . LEU A 1 97 ? 4.219 -1.841 -3.858 1.00 89.62 97 LEU A O 1
ATOM 754 N N . TRP A 1 98 ? 3.678 -1.845 -6.042 1.00 89.12 98 TRP A N 1
ATOM 755 C CA . TRP A 1 98 ? 4.100 -0.468 -6.300 1.00 89.12 98 TRP A CA 1
ATOM 756 C C . TRP A 1 98 ? 3.271 0.542 -5.500 1.00 89.12 98 TRP A C 1
ATOM 758 O O . TRP A 1 98 ? 3.837 1.381 -4.800 1.00 89.12 98 TRP A O 1
ATOM 768 N N . ALA A 1 99 ? 1.941 0.445 -5.546 1.00 90.50 99 ALA A N 1
ATOM 769 C CA . ALA A 1 99 ? 1.046 1.356 -4.840 1.00 90.50 99 ALA A CA 1
ATOM 770 C C . ALA A 1 99 ? 1.304 1.354 -3.326 1.00 90.50 99 ALA A C 1
ATOM 772 O O . ALA A 1 99 ? 1.329 2.406 -2.676 1.00 90.50 99 ALA A O 1
ATOM 773 N N . ARG A 1 100 ? 1.554 0.163 -2.766 1.00 92.56 100 ARG A N 1
ATOM 774 C CA . ARG A 1 100 ? 1.929 -0.020 -1.357 1.00 92.56 100 ARG A CA 1
ATOM 775 C C . ARG A 1 100 ? 3.286 0.614 -1.045 1.00 92.56 100 ARG A C 1
ATOM 777 O O . ARG A 1 100 ? 3.385 1.339 -0.057 1.00 92.56 100 ARG A O 1
ATOM 784 N N . LEU A 1 101 ? 4.300 0.412 -1.890 1.00 93.44 101 LEU A N 1
ATOM 785 C CA . LEU A 1 101 ? 5.632 0.996 -1.691 1.00 93.44 101 LEU A CA 1
ATOM 786 C C . LEU A 1 101 ? 5.588 2.525 -1.783 1.00 93.44 101 LEU A C 1
ATOM 788 O O . LEU A 1 101 ? 6.114 3.217 -0.914 1.00 93.44 101 LEU A O 1
ATOM 792 N N . GLN A 1 102 ? 4.896 3.055 -2.792 1.00 92.62 102 GLN A N 1
ATOM 793 C CA . GLN A 1 102 ? 4.688 4.489 -2.968 1.00 92.62 102 GLN A CA 1
ATOM 794 C C . GLN A 1 102 ? 3.935 5.098 -1.782 1.00 92.62 102 GLN A C 1
ATOM 796 O O . GLN A 1 102 ? 4.238 6.217 -1.371 1.00 92.62 102 GLN A O 1
ATOM 801 N N . ALA A 1 103 ? 2.950 4.391 -1.224 1.00 92.88 103 ALA A N 1
ATOM 802 C CA . ALA A 1 103 ? 2.209 4.881 -0.069 1.00 92.88 103 ALA A CA 1
ATOM 803 C C . ALA A 1 103 ? 3.046 4.877 1.220 1.00 92.88 103 ALA A C 1
ATOM 805 O O . ALA A 1 103 ? 2.801 5.710 2.092 1.00 92.88 103 ALA A O 1
ATOM 806 N N . GLN A 1 104 ? 4.024 3.973 1.315 1.00 94.31 104 GLN A N 1
ATOM 807 C CA . GLN A 1 104 ? 4.942 3.853 2.444 1.00 94.31 104 GLN A CA 1
ATOM 808 C C . GLN A 1 104 ? 6.076 4.888 2.410 1.00 94.31 104 GLN A C 1
ATOM 810 O O . GLN A 1 104 ? 6.325 5.541 3.418 1.00 94.31 104 GLN A O 1
ATOM 815 N N . GLU A 1 105 ? 6.772 5.020 1.278 1.00 93.69 105 GLU A N 1
ATOM 816 C CA . GLU A 1 105 ? 8.014 5.808 1.173 1.00 93.69 105 GLU A CA 1
ATOM 817 C C . GLU A 1 105 ? 7.827 7.154 0.453 1.00 93.69 105 GLU A C 1
ATOM 819 O O . GLU A 1 105 ? 8.706 8.013 0.481 1.00 93.69 105 GLU A O 1
ATOM 824 N N . GLY A 1 106 ? 6.680 7.366 -0.196 1.00 91.00 106 GLY A N 1
ATOM 825 C CA . GLY A 1 106 ? 6.483 8.479 -1.122 1.00 91.00 106 GLY A CA 1
ATOM 826 C C . GLY A 1 106 ? 7.057 8.187 -2.512 1.00 91.00 106 GLY A C 1
ATOM 827 O O . GLY A 1 106 ? 7.760 7.205 -2.733 1.00 91.00 106 GLY A O 1
ATOM 828 N N . TYR A 1 107 ? 6.716 9.032 -3.487 1.00 88.62 107 TYR A N 1
ATOM 829 C CA . TYR A 1 107 ? 6.974 8.749 -4.904 1.00 88.62 107 TYR A CA 1
ATOM 830 C C . TYR A 1 107 ? 8.461 8.623 -5.258 1.00 88.62 107 TYR A C 1
ATOM 832 O O . TYR A 1 107 ? 8.848 7.638 -5.880 1.00 88.62 107 TYR A O 1
ATOM 840 N N . GLU A 1 108 ? 9.286 9.601 -4.878 1.00 93.06 108 GLU A N 1
ATOM 841 C CA . GLU A 1 108 ? 10.694 9.657 -5.296 1.00 93.06 108 GLU A CA 1
ATOM 842 C C . GLU A 1 108 ? 11.497 8.469 -4.759 1.00 93.06 108 GLU A C 1
ATOM 844 O O . GLU A 1 108 ? 12.195 7.784 -5.511 1.00 93.06 108 GLU A O 1
ATOM 849 N N . GLU A 1 109 ? 11.345 8.183 -3.468 1.00 94.38 109 GLU A N 1
ATOM 850 C CA . GLU A 1 109 ? 12.073 7.101 -2.816 1.00 94.38 109 GLU A CA 1
ATOM 851 C C . GLU A 1 109 ? 11.555 5.727 -3.251 1.00 94.38 109 GLU A C 1
ATOM 853 O O . GLU A 1 109 ? 12.351 4.839 -3.568 1.00 94.38 109 GLU A O 1
ATOM 858 N N . ALA A 1 110 ? 10.234 5.564 -3.385 1.00 92.56 110 ALA A N 1
ATOM 859 C CA . ALA A 1 110 ? 9.662 4.347 -3.951 1.00 92.56 110 ALA A CA 1
ATOM 860 C C . ALA A 1 110 ? 10.172 4.098 -5.374 1.00 92.56 110 ALA A C 1
ATOM 862 O O . ALA A 1 110 ? 10.568 2.978 -5.681 1.00 92.56 110 ALA A O 1
ATOM 863 N N . ALA A 1 111 ? 10.232 5.125 -6.231 1.00 91.81 111 ALA A N 1
ATOM 864 C CA . ALA A 1 111 ? 10.745 4.999 -7.596 1.00 91.81 111 ALA A CA 1
ATOM 865 C C . ALA A 1 111 ? 12.212 4.548 -7.613 1.00 91.81 111 ALA A C 1
ATOM 867 O O . ALA A 1 111 ? 12.589 3.686 -8.412 1.00 91.81 111 ALA A O 1
ATOM 868 N N . ARG A 1 112 ? 13.037 5.091 -6.710 1.00 93.38 112 ARG A N 1
ATOM 869 C CA . ARG A 1 112 ? 14.446 4.710 -6.563 1.00 93.38 112 ARG A CA 1
ATOM 870 C C . ARG A 1 112 ? 14.598 3.242 -6.155 1.00 93.38 112 ARG A C 1
ATOM 872 O O . ARG A 1 112 ? 15.383 2.524 -6.777 1.00 93.38 112 ARG A O 1
ATOM 879 N N . ILE A 1 113 ? 13.856 2.804 -5.137 1.00 94.19 113 ILE A N 1
ATOM 880 C CA . ILE A 1 113 ? 13.880 1.420 -4.637 1.00 94.19 113 ILE A CA 1
ATOM 881 C C . ILE A 1 113 ? 13.353 0.463 -5.712 1.00 94.19 113 ILE A C 1
ATOM 883 O O . ILE A 1 113 ? 14.020 -0.513 -6.049 1.00 94.19 113 ILE A O 1
ATOM 887 N N . TRP A 1 114 ? 12.203 0.781 -6.306 1.00 92.50 114 TRP A N 1
ATOM 888 C CA . TRP A 1 114 ? 11.550 -0.033 -7.331 1.00 92.50 114 TRP A CA 1
ATOM 889 C C . TRP A 1 114 ? 12.420 -0.225 -8.568 1.00 92.50 114 TRP A C 1
ATOM 891 O O . TRP A 1 114 ? 12.562 -1.345 -9.055 1.00 92.50 114 TRP A O 1
ATOM 901 N N . LYS A 1 115 ? 13.061 0.848 -9.057 1.00 90.75 115 LYS A N 1
ATOM 902 C CA . LYS A 1 115 ? 13.987 0.765 -10.193 1.00 90.75 115 LYS A CA 1
ATOM 903 C C . LYS A 1 115 ? 15.124 -0.209 -9.906 1.00 90.75 115 LYS A C 1
ATOM 905 O O . LYS A 1 115 ? 15.481 -0.990 -10.780 1.00 90.75 115 LYS A O 1
ATOM 910 N N . ARG A 1 116 ? 15.690 -0.168 -8.697 1.00 92.19 116 ARG A N 1
ATOM 911 C CA . ARG A 1 116 ? 16.764 -1.088 -8.326 1.00 92.19 116 ARG A CA 1
ATOM 912 C C . ARG A 1 116 ? 16.253 -2.519 -8.191 1.00 92.19 116 ARG A C 1
ATOM 914 O O . ARG A 1 116 ? 16.873 -3.404 -8.754 1.00 92.19 116 ARG A O 1
ATOM 921 N N . ALA A 1 117 ? 15.094 -2.729 -7.573 1.00 89.94 117 ALA A N 1
ATOM 922 C CA . ALA A 1 117 ? 14.488 -4.055 -7.471 1.00 89.94 117 ALA A CA 1
ATOM 923 C C . ALA A 1 117 ? 14.211 -4.673 -8.850 1.00 89.94 117 ALA A C 1
ATOM 925 O O . ALA A 1 117 ? 14.469 -5.851 -9.050 1.00 89.94 117 ALA A O 1
ATOM 926 N N . CYS A 1 118 ? 13.767 -3.876 -9.830 1.00 88.12 118 CYS A N 1
ATOM 927 C CA . CYS A 1 118 ? 13.603 -4.345 -11.210 1.00 88.12 118 CYS A CA 1
ATOM 928 C C . CYS A 1 118 ? 14.935 -4.779 -11.842 1.00 88.12 118 CYS A C 1
ATOM 930 O O . CYS A 1 118 ? 14.966 -5.780 -12.544 1.00 88.12 118 CYS A O 1
ATOM 932 N N . ILE A 1 119 ? 16.031 -4.050 -11.593 1.00 88.06 119 ILE A N 1
ATOM 933 C CA . ILE A 1 119 ? 17.364 -4.424 -12.096 1.00 88.06 119 ILE A CA 1
ATOM 934 C C . ILE A 1 119 ? 17.804 -5.765 -11.501 1.00 88.06 119 ILE A C 1
ATOM 936 O O . ILE A 1 119 ? 18.259 -6.631 -12.241 1.00 88.06 119 ILE A O 1
ATOM 940 N N . GLU A 1 120 ? 17.643 -5.948 -10.190 1.00 85.81 120 GLU A N 1
ATOM 941 C CA . GLU A 1 120 ? 18.018 -7.193 -9.503 1.00 85.81 120 GLU A CA 1
ATOM 942 C C . GLU A 1 120 ? 17.130 -8.367 -9.942 1.00 85.81 120 GLU A C 1
ATOM 944 O O . GLU A 1 120 ? 17.609 -9.483 -10.134 1.00 85.81 120 GLU A O 1
ATOM 949 N N . TYR A 1 121 ? 15.845 -8.100 -10.189 1.00 83.69 121 TYR A N 1
ATOM 950 C CA . TYR A 1 121 ? 14.903 -9.061 -10.758 1.00 83.69 121 TYR A CA 1
ATOM 951 C C . TYR A 1 121 ? 15.290 -9.498 -12.179 1.00 83.69 121 TYR A C 1
ATOM 953 O O . TYR A 1 121 ? 15.231 -10.682 -12.512 1.00 83.69 121 TYR A O 1
ATOM 961 N N . ASP A 1 122 ? 15.718 -8.549 -13.017 1.00 82.69 122 ASP A N 1
ATOM 962 C CA . ASP A 1 122 ? 16.097 -8.803 -14.408 1.00 82.69 122 ASP A CA 1
ATOM 963 C C . ASP A 1 122 ? 17.515 -9.415 -14.533 1.00 82.69 122 ASP A C 1
ATOM 965 O O . ASP A 1 122 ? 17.811 -10.082 -15.529 1.00 82.69 122 ASP A O 1
ATOM 969 N N . ALA A 1 123 ? 18.393 -9.248 -13.534 1.00 77.12 123 ALA A N 1
ATOM 970 C CA . ALA A 1 123 ? 19.785 -9.719 -13.540 1.00 77.12 123 ALA A CA 1
ATOM 971 C C . ALA A 1 123 ? 19.978 -11.220 -13.880 1.00 77.12 123 ALA A C 1
ATOM 973 O O . ALA A 1 123 ? 20.854 -11.538 -14.697 1.00 77.12 123 ALA A O 1
ATOM 974 N N . PRO A 1 124 ? 19.186 -12.177 -13.349 1.00 59.75 124 PRO A N 1
ATOM 975 C CA . PRO A 1 124 ? 19.292 -13.581 -13.754 1.00 59.75 124 PRO A CA 1
ATOM 976 C C . PRO A 1 124 ? 18.869 -13.855 -15.212 1.00 59.75 124 PRO A C 1
ATOM 978 O O . PRO A 1 124 ? 19.339 -14.842 -15.788 1.00 59.75 124 PRO A O 1
ATOM 981 N N . LEU A 1 125 ? 18.077 -12.986 -15.859 1.00 53.75 125 LEU A N 1
ATOM 982 C CA . LEU A 1 125 ? 17.607 -13.176 -17.245 1.00 53.75 125 LEU A CA 1
ATOM 983 C C . LEU A 1 125 ? 18.709 -12.942 -18.298 1.00 53.75 125 LEU A C 1
ATOM 985 O O . LEU A 1 125 ? 18.587 -13.420 -19.431 1.00 53.75 125 LEU A O 1
ATOM 989 N N . ASP A 1 126 ? 19.791 -12.245 -17.944 1.00 48.19 126 ASP A N 1
ATOM 990 C CA . ASP A 1 126 ? 20.912 -11.975 -18.856 1.00 48.19 126 ASP A CA 1
ATOM 991 C C . ASP A 1 126 ? 21.992 -13.067 -18.841 1.00 48.19 126 ASP A C 1
ATOM 993 O O . ASP A 1 126 ? 22.657 -13.292 -19.859 1.00 48.19 126 ASP A O 1
ATOM 997 N N . SER A 1 127 ? 22.113 -13.832 -17.750 1.00 48.97 127 SER A N 1
ATOM 998 C CA . SER A 1 127 ? 23.043 -14.973 -17.685 1.00 48.97 127 SER A CA 1
ATOM 999 C C . SER A 1 127 ? 22.651 -16.100 -18.659 1.00 48.97 127 SER A C 1
ATOM 1001 O O . SER A 1 127 ? 23.503 -16.707 -19.318 1.00 48.97 127 SER A O 1
ATOM 1003 N N . ASP A 1 128 ? 21.345 -16.290 -18.858 1.00 49.44 128 ASP A N 1
ATOM 1004 C CA . ASP A 1 128 ? 20.783 -17.308 -19.745 1.00 49.44 128 ASP A CA 1
ATOM 1005 C C . ASP A 1 128 ? 20.761 -16.868 -21.223 1.00 49.44 128 ASP A C 1
ATOM 1007 O O . ASP A 1 128 ? 20.947 -17.684 -22.136 1.00 49.44 128 ASP A O 1
ATOM 1011 N N . LYS A 1 129 ? 20.634 -15.560 -21.496 1.00 45.97 129 LYS A N 1
ATOM 101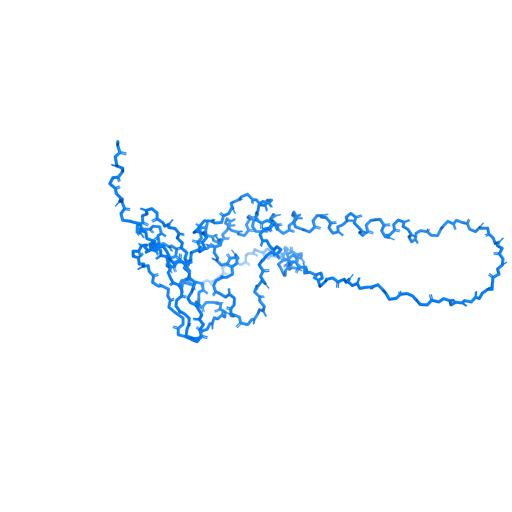2 C CA . LYS A 1 129 ? 20.809 -15.000 -22.850 1.00 45.97 129 LYS A CA 1
ATOM 1013 C C . LYS A 1 129 ? 22.263 -15.077 -23.311 1.00 45.97 129 LYS A C 1
ATOM 1015 O O . LYS A 1 129 ? 22.507 -15.450 -24.462 1.00 45.97 129 LYS A O 1
ATOM 1020 N N . ALA A 1 130 ? 23.226 -14.809 -22.427 1.00 48.66 130 ALA A N 1
ATOM 1021 C CA . ALA A 1 130 ? 24.650 -14.946 -22.730 1.00 48.66 130 ALA A CA 1
ATOM 1022 C C . ALA A 1 130 ? 25.034 -16.407 -23.040 1.00 48.66 130 ALA A C 1
ATOM 1024 O O . ALA A 1 130 ? 25.746 -16.668 -24.013 1.00 48.66 130 ALA A O 1
ATOM 1025 N N . GLY A 1 131 ? 24.489 -17.377 -22.296 1.00 45.50 131 GLY A N 1
ATOM 1026 C CA . GLY A 1 131 ? 24.702 -18.808 -22.546 1.00 45.50 131 GLY A CA 1
ATOM 1027 C C . GLY A 1 131 ? 24.052 -19.340 -23.833 1.00 45.50 131 GLY A C 1
ATOM 1028 O O . GLY A 1 131 ? 24.543 -20.310 -24.423 1.00 45.50 131 GLY A O 1
ATOM 1029 N N . ARG A 1 132 ? 22.964 -18.712 -24.302 1.00 46.75 132 ARG A N 1
ATOM 1030 C CA . ARG A 1 132 ? 22.271 -19.081 -25.550 1.00 46.75 132 ARG A CA 1
ATOM 1031 C C . ARG A 1 132 ? 22.904 -18.421 -26.785 1.00 46.75 132 ARG A C 1
ATOM 1033 O O . ARG A 1 132 ? 23.027 -19.076 -27.816 1.00 46.75 132 ARG A O 1
ATOM 1040 N N . LEU A 1 133 ? 23.408 -17.188 -26.663 1.00 48.47 133 LEU A N 1
ATOM 1041 C CA . LEU A 1 133 ? 24.201 -16.510 -27.704 1.00 48.47 133 LEU A CA 1
ATOM 1042 C C . LEU A 1 133 ? 25.614 -17.099 -27.853 1.00 48.47 133 LEU A C 1
ATOM 1044 O O . LEU A 1 133 ? 26.116 -17.201 -28.971 1.00 48.47 133 LEU A O 1
ATOM 1048 N N . ALA A 1 134 ? 26.236 -17.567 -26.766 1.00 48.72 134 ALA A N 1
ATOM 1049 C CA . ALA A 1 134 ? 27.512 -18.286 -26.831 1.00 48.72 134 ALA A CA 1
ATOM 1050 C C . ALA A 1 134 ? 27.395 -19.644 -27.551 1.00 48.72 134 ALA A C 1
ATOM 1052 O O . ALA A 1 134 ? 28.340 -20.066 -28.214 1.00 48.72 134 ALA A O 1
ATOM 1053 N N . ARG A 1 135 ? 26.224 -20.295 -27.485 1.00 47.88 135 ARG A N 1
ATOM 1054 C CA . ARG A 1 135 ? 25.907 -21.537 -28.219 1.00 47.88 135 ARG A CA 1
ATOM 1055 C C . ARG A 1 135 ? 25.522 -21.332 -29.687 1.00 47.88 135 ARG A C 1
ATOM 1057 O O . ARG A 1 135 ? 25.463 -22.305 -30.428 1.00 47.88 135 ARG A O 1
ATOM 1064 N N . LEU A 1 136 ? 25.277 -20.091 -30.106 1.00 49.81 136 LEU A N 1
ATOM 1065 C CA . LEU A 1 136 ? 24.944 -19.727 -31.488 1.00 49.81 136 LEU A CA 1
ATOM 1066 C C . LEU A 1 136 ? 26.148 -19.213 -32.289 1.00 49.81 136 LEU A C 1
ATOM 1068 O O . LEU A 1 136 ? 25.986 -18.847 -33.451 1.00 49.81 136 LEU A O 1
ATOM 1072 N N . LYS A 1 137 ? 27.362 -19.213 -31.720 1.00 41.22 137 LYS A N 1
ATOM 1073 C CA . LYS A 1 137 ? 28.578 -19.021 -32.518 1.00 41.22 137 LYS A CA 1
ATOM 1074 C C . LYS A 1 137 ? 28.829 -20.290 -33.346 1.00 41.22 137 LYS A C 1
ATOM 1076 O O . LYS A 1 137 ? 29.060 -21.341 -32.747 1.00 41.22 137 LYS A O 1
ATOM 1081 N N . PRO A 1 138 ? 28.812 -20.240 -34.690 1.00 39.84 138 PRO A N 1
ATOM 1082 C CA . PRO A 1 138 ? 29.251 -21.378 -35.480 1.00 39.84 138 PRO A CA 1
ATOM 1083 C C . PRO A 1 138 ? 30.763 -21.552 -35.291 1.00 39.84 138 PRO A C 1
ATOM 1085 O O . PRO A 1 138 ? 31.543 -20.650 -35.603 1.00 39.84 138 PRO A O 1
ATOM 1088 N N . SER A 1 139 ? 31.182 -22.709 -34.774 1.00 39.44 139 SER A N 1
ATOM 1089 C CA . SER A 1 139 ? 32.572 -23.154 -34.912 1.00 39.44 139 SER A CA 1
ATOM 1090 C C . SER A 1 139 ? 32.913 -23.295 -36.400 1.00 39.44 139 SER A C 1
ATOM 1092 O O . SER A 1 139 ? 32.050 -23.703 -37.185 1.00 39.44 139 SER A O 1
ATOM 1094 N N . PRO A 1 140 ? 34.152 -22.973 -36.811 1.00 41.31 140 PRO A N 1
ATOM 1095 C CA . PRO A 1 140 ? 34.559 -23.086 -38.200 1.00 41.31 140 PRO A CA 1
ATOM 1096 C C . PRO A 1 140 ? 34.498 -24.549 -38.653 1.00 41.31 140 PRO A C 1
ATOM 1098 O O . PRO A 1 140 ? 35.056 -25.445 -38.025 1.00 41.31 140 PRO A O 1
ATOM 1101 N N . THR A 1 141 ? 33.771 -24.740 -39.749 1.00 37.50 141 THR A N 1
ATOM 1102 C CA . THR A 1 141 ? 33.726 -25.868 -40.679 1.00 37.50 141 THR A CA 1
ATOM 1103 C C . THR A 1 141 ? 34.691 -27.024 -40.402 1.00 37.50 141 THR A C 1
ATOM 1105 O O . THR A 1 141 ? 35.891 -26.935 -40.641 1.00 37.50 141 THR A O 1
ATOM 1108 N N . THR A 1 142 ? 34.134 -28.190 -40.084 1.00 36.00 142 THR A N 1
ATOM 1109 C CA . THR A 1 142 ? 34.604 -29.445 -40.683 1.00 36.00 142 THR A CA 1
ATOM 1110 C C . THR A 1 142 ? 33.377 -30.174 -41.206 1.00 36.00 142 THR A C 1
ATOM 1112 O O . THR A 1 142 ? 32.478 -30.538 -40.452 1.00 36.00 142 THR A O 1
ATOM 1115 N N . ALA A 1 143 ? 33.299 -30.287 -42.529 1.00 38.88 143 ALA A N 1
ATOM 1116 C CA . ALA A 1 143 ? 32.256 -31.023 -43.217 1.00 38.88 143 ALA A CA 1
ATOM 1117 C C . ALA A 1 143 ? 32.365 -32.514 -42.878 1.00 38.88 143 ALA A C 1
ATOM 1119 O O . ALA A 1 143 ? 33.451 -33.064 -42.988 1.00 38.88 143 ALA A O 1
ATOM 1120 N N . HIS A 1 144 ? 31.250 -33.163 -42.538 1.00 34.75 144 HIS A N 1
ATOM 1121 C CA . HIS A 1 144 ? 30.906 -34.482 -43.070 1.00 34.75 144 HIS A CA 1
ATOM 1122 C C . HIS A 1 144 ? 29.407 -34.774 -42.891 1.00 34.75 144 HIS A C 1
ATOM 1124 O O . HIS A 1 144 ? 28.793 -34.532 -41.856 1.00 34.75 144 HIS A O 1
ATOM 1130 N N . THR A 1 145 ? 28.840 -35.253 -43.990 1.00 37.66 145 THR A N 1
ATOM 1131 C CA . THR A 1 145 ? 27.449 -35.582 -44.309 1.00 37.66 145 THR A CA 1
ATOM 1132 C C . THR A 1 145 ? 26.896 -36.764 -43.497 1.00 37.66 145 THR A C 1
ATOM 1134 O O . THR A 1 145 ? 27.576 -37.782 -43.425 1.00 37.66 145 THR A O 1
ATOM 1137 N N . ASN A 1 146 ? 25.647 -36.690 -42.992 1.00 33.91 146 ASN A N 1
ATOM 1138 C CA . ASN A 1 146 ? 24.566 -37.669 -43.275 1.00 33.91 146 ASN A CA 1
ATOM 1139 C C . ASN A 1 146 ? 23.229 -37.428 -42.516 1.00 33.91 146 ASN A C 1
ATOM 1141 O O . ASN A 1 146 ? 23.144 -37.546 -41.303 1.00 33.91 146 ASN A O 1
ATOM 1145 N N . VAL A 1 147 ? 22.182 -37.113 -43.294 1.00 33.38 147 VAL A N 1
ATOM 1146 C CA . VAL A 1 147 ? 20.875 -37.810 -43.442 1.00 33.38 147 VAL A CA 1
ATOM 1147 C C . VAL A 1 147 ? 20.034 -38.243 -42.199 1.00 33.38 147 VAL A C 1
ATOM 1149 O O . VAL A 1 147 ? 20.220 -39.326 -41.666 1.00 33.38 147 VAL A O 1
ATOM 1152 N N . ARG A 1 148 ? 18.947 -37.463 -41.967 1.00 33.72 148 ARG A N 1
ATOM 1153 C CA . ARG A 1 148 ? 17.498 -37.808 -41.742 1.00 33.72 148 ARG A CA 1
ATOM 1154 C C . ARG A 1 148 ? 16.957 -38.387 -40.393 1.00 33.72 148 ARG A C 1
ATOM 1156 O O . ARG A 1 148 ? 17.734 -38.845 -39.574 1.00 33.72 148 ARG A O 1
ATOM 1163 N N . PRO A 1 149 ? 15.619 -38.256 -40.117 1.00 49.00 149 PRO A N 1
ATOM 1164 C CA . PRO A 1 149 ? 15.101 -37.690 -38.854 1.00 49.00 149 PRO A CA 1
ATOM 1165 C C . PRO A 1 149 ? 14.073 -38.555 -38.069 1.00 49.00 149 PRO A C 1
ATOM 1167 O O . PRO A 1 149 ? 13.695 -39.633 -38.516 1.00 49.00 149 PRO A O 1
ATOM 1170 N N . ARG A 1 150 ? 13.510 -37.925 -37.011 1.00 29.31 150 ARG A N 1
ATOM 1171 C CA . ARG A 1 150 ? 12.323 -38.221 -36.160 1.00 29.31 150 ARG A CA 1
ATOM 1172 C C . ARG A 1 150 ? 12.571 -39.055 -34.898 1.00 29.31 150 ARG A C 1
ATOM 1174 O O . ARG A 1 150 ? 12.797 -40.247 -35.002 1.00 29.31 150 ARG A O 1
ATOM 1181 N N . THR A 1 151 ? 12.288 -38.452 -33.740 1.00 30.78 151 THR A N 1
ATOM 1182 C CA . THR A 1 151 ? 11.013 -38.627 -33.012 1.00 30.78 151 THR A CA 1
ATOM 1183 C C . THR A 1 151 ? 10.791 -37.462 -32.050 1.00 30.78 151 THR A C 1
ATOM 1185 O O . THR A 1 151 ? 11.738 -36.854 -31.561 1.00 30.78 151 THR A O 1
ATOM 1188 N N . ALA A 1 152 ? 9.521 -37.105 -31.887 1.00 36.84 152 ALA A N 1
ATOM 1189 C CA . ALA A 1 152 ? 9.038 -36.057 -31.009 1.00 36.84 152 ALA A CA 1
ATOM 1190 C C . ALA A 1 152 ? 9.076 -36.531 -29.556 1.00 36.84 152 ALA A C 1
ATOM 1192 O O . ALA A 1 152 ? 8.571 -37.613 -29.282 1.00 36.84 152 ALA A O 1
ATOM 1193 N N . ASP A 1 153 ? 9.580 -35.684 -28.660 1.00 27.53 153 ASP A N 1
ATOM 1194 C CA . ASP A 1 153 ? 9.227 -35.737 -27.248 1.00 27.53 153 ASP A CA 1
ATOM 1195 C C . ASP A 1 153 ? 8.719 -34.365 -26.812 1.00 27.53 153 ASP A C 1
ATOM 1197 O O . ASP A 1 153 ? 9.377 -33.329 -26.931 1.00 27.53 153 ASP A O 1
ATOM 1201 N N . THR A 1 154 ? 7.471 -34.391 -26.365 1.00 37.91 154 THR A N 1
ATOM 1202 C CA . THR A 1 154 ? 6.756 -33.318 -25.697 1.00 37.91 154 THR A CA 1
ATOM 1203 C C . THR A 1 154 ? 7.425 -33.054 -24.354 1.00 37.91 154 THR A C 1
ATOM 1205 O O . THR A 1 154 ? 7.383 -33.903 -23.469 1.00 37.91 154 THR A O 1
ATOM 1208 N N . VAL A 1 155 ? 7.993 -31.860 -24.173 1.00 31.78 155 VAL A N 1
ATOM 1209 C CA . VAL A 1 155 ? 8.383 -31.368 -22.848 1.00 31.78 155 VAL A CA 1
ATOM 1210 C C . VAL A 1 155 ? 7.611 -30.091 -22.555 1.00 31.78 155 VAL A C 1
ATOM 1212 O O . VAL A 1 155 ? 7.633 -29.120 -23.310 1.00 31.78 155 VAL A O 1
ATOM 1215 N N . ALA A 1 156 ? 6.867 -30.172 -21.461 1.00 30.94 156 ALA A N 1
ATOM 1216 C CA . ALA A 1 156 ? 6.115 -29.111 -20.835 1.00 30.94 156 ALA A CA 1
ATOM 1217 C C . ALA A 1 156 ? 7.007 -27.946 -20.376 1.00 30.94 156 ALA A C 1
ATOM 1219 O O . ALA A 1 156 ? 8.177 -28.129 -20.057 1.00 30.94 156 ALA A O 1
ATOM 1220 N N . GLY A 1 157 ? 6.380 -26.777 -20.230 1.00 36.25 157 GLY A N 1
ATOM 1221 C CA . GLY A 1 157 ? 6.859 -25.714 -19.352 1.00 36.25 157 GLY A CA 1
ATOM 1222 C C . GLY A 1 157 ? 7.761 -24.683 -20.020 1.00 36.25 157 GLY A C 1
ATOM 1223 O O . GLY A 1 157 ? 8.963 -24.868 -20.137 1.00 36.25 157 GLY A O 1
ATOM 1224 N N . CYS A 1 158 ? 7.189 -23.529 -20.351 1.00 25.59 158 CYS A N 1
ATOM 1225 C CA . CYS A 1 158 ? 7.933 -22.276 -20.309 1.00 25.59 158 CYS A CA 1
ATOM 1226 C C . CYS A 1 158 ? 6.959 -21.191 -19.864 1.00 25.59 158 CYS A C 1
ATOM 1228 O O . CYS A 1 158 ? 6.067 -20.790 -20.613 1.00 25.59 158 CYS A O 1
ATOM 1230 N N . GLY A 1 159 ? 7.088 -20.821 -18.589 1.00 27.45 159 GLY A N 1
ATOM 1231 C CA . GLY A 1 159 ? 6.312 -19.772 -17.950 1.00 27.45 159 GLY A CA 1
ATOM 1232 C C . GLY A 1 159 ? 6.429 -18.461 -18.716 1.00 27.45 159 GLY A C 1
ATOM 1233 O O . GLY A 1 159 ? 7.451 -18.163 -19.337 1.00 27.45 159 GLY A O 1
ATOM 1234 N N . ALA A 1 160 ? 5.345 -17.695 -18.691 1.00 31.53 160 ALA A N 1
ATOM 1235 C CA . ALA A 1 160 ? 5.307 -16.347 -19.220 1.00 31.53 160 ALA A CA 1
ATOM 1236 C C . ALA A 1 160 ? 6.430 -15.516 -18.575 1.00 31.53 160 ALA A C 1
ATOM 1238 O O . ALA A 1 160 ? 6.364 -15.200 -17.391 1.00 31.53 160 ALA A O 1
ATOM 1239 N N . PHE A 1 161 ? 7.462 -15.186 -19.355 1.00 33.56 161 PHE A N 1
ATOM 1240 C CA . PHE A 1 161 ? 8.508 -14.241 -18.969 1.00 33.56 161 PHE A CA 1
ATOM 1241 C C . PHE A 1 161 ? 7.853 -12.877 -18.729 1.00 33.56 161 PHE A C 1
ATOM 1243 O O . PHE A 1 161 ? 7.462 -12.189 -19.676 1.00 33.56 161 PHE A O 1
ATOM 1250 N N . ARG A 1 162 ? 7.688 -12.502 -17.460 1.00 47.44 162 ARG A N 1
ATOM 1251 C CA . ARG A 1 162 ? 7.212 -11.179 -17.064 1.00 47.44 162 ARG A CA 1
ATOM 1252 C C . ARG A 1 162 ? 8.401 -10.233 -17.047 1.00 47.44 162 ARG A C 1
ATOM 1254 O O . ARG A 1 162 ? 9.182 -10.224 -16.110 1.00 47.44 162 ARG A O 1
ATOM 1261 N N . VAL A 1 163 ? 8.542 -9.450 -18.110 1.00 47.91 163 VAL A N 1
ATOM 1262 C CA . VAL A 1 163 ? 9.401 -8.264 -18.079 1.00 47.91 163 VAL A CA 1
ATOM 1263 C C . VAL A 1 163 ? 8.722 -7.247 -17.170 1.00 47.91 163 VAL A C 1
ATOM 1265 O O . VAL A 1 163 ? 7.540 -6.951 -17.369 1.00 47.91 163 VAL A O 1
ATOM 1268 N N . CYS A 1 164 ? 9.452 -6.711 -16.193 1.00 48.94 164 CYS A N 1
ATOM 1269 C CA . CYS A 1 164 ? 8.974 -5.603 -15.376 1.00 48.94 164 CYS A CA 1
ATOM 1270 C C . CYS A 1 164 ? 8.504 -4.458 -16.299 1.00 48.94 164 CYS A C 1
ATOM 1272 O O . CYS A 1 164 ? 9.324 -3.884 -17.022 1.00 48.94 164 CYS A O 1
ATOM 1274 N N . PRO A 1 165 ? 7.209 -4.081 -16.297 1.00 51.00 165 PRO A N 1
ATOM 1275 C CA . PRO A 1 165 ? 6.652 -3.136 -17.272 1.00 51.00 165 PRO A CA 1
ATOM 1276 C C . PRO A 1 165 ? 7.237 -1.718 -17.162 1.00 51.00 165 PRO A C 1
ATOM 1278 O O . PRO A 1 165 ? 7.021 -0.891 -18.044 1.00 51.00 165 PRO A O 1
ATOM 1281 N N . PHE A 1 166 ? 7.999 -1.429 -16.102 1.00 42.88 166 PHE A N 1
ATOM 1282 C CA . PHE A 1 166 ? 8.661 -0.142 -15.887 1.00 42.88 166 PHE A CA 1
ATOM 1283 C C . PHE A 1 166 ? 10.087 -0.064 -16.472 1.00 42.88 166 PHE A C 1
ATOM 1285 O O . PHE A 1 166 ? 10.641 1.028 -16.579 1.00 42.88 166 PHE A O 1
ATOM 1292 N N . SER A 1 167 ? 10.683 -1.196 -16.874 1.00 35.06 167 SER A N 1
ATOM 1293 C CA . SER A 1 167 ? 12.081 -1.262 -17.344 1.00 35.06 167 SER A CA 1
ATOM 1294 C C . SER A 1 167 ? 12.265 -0.664 -18.755 1.00 35.06 167 SER A C 1
ATOM 1296 O O . SER A 1 167 ? 13.347 -0.208 -19.115 1.00 35.06 167 SER A O 1
ATOM 1298 N N . THR A 1 168 ? 11.199 -0.570 -19.560 1.00 36.81 168 THR A N 1
ATOM 1299 C CA . THR A 1 168 ? 11.283 -0.201 -20.988 1.00 36.81 168 THR A CA 1
ATOM 1300 C C . THR A 1 168 ? 11.092 1.282 -21.328 1.00 36.81 168 THR A C 1
ATOM 1302 O O . THR A 1 168 ? 11.314 1.642 -22.479 1.00 36.81 168 THR A O 1
ATOM 1305 N N . ASN A 1 169 ? 10.750 2.168 -20.380 1.00 33.22 169 ASN A N 1
ATOM 1306 C CA . ASN A 1 169 ? 10.401 3.571 -20.695 1.00 33.22 169 ASN A CA 1
ATOM 1307 C C . ASN A 1 169 ? 11.341 4.653 -20.126 1.00 33.22 169 ASN A C 1
ATOM 1309 O O . ASN A 1 169 ? 10.995 5.830 -20.159 1.00 33.22 169 ASN A O 1
ATOM 1313 N N . LEU A 1 170 ? 12.536 4.307 -19.631 1.00 36.47 170 LEU A N 1
ATOM 1314 C CA . LEU A 1 170 ? 13.495 5.302 -19.107 1.00 36.47 170 LEU A CA 1
ATOM 1315 C C . LEU A 1 170 ? 14.758 5.498 -19.959 1.00 36.47 170 LEU A C 1
ATOM 1317 O O . LEU A 1 170 ? 15.698 6.156 -19.516 1.00 36.47 170 LEU A O 1
ATOM 1321 N N . VAL A 1 171 ? 14.774 4.997 -21.197 1.00 35.16 171 VAL A N 1
ATOM 1322 C CA . VAL A 1 171 ? 15.780 5.381 -22.197 1.00 35.16 171 VAL A CA 1
ATOM 1323 C C . VAL A 1 171 ? 15.128 6.340 -23.188 1.00 35.16 171 VAL A C 1
ATOM 1325 O O . VAL A 1 171 ? 14.625 5.924 -24.224 1.00 35.16 171 VAL A O 1
ATOM 1328 N N . GLY A 1 172 ? 15.121 7.632 -22.856 1.00 34.75 172 GLY A N 1
ATOM 1329 C CA . GLY A 1 172 ? 14.842 8.675 -23.844 1.00 34.75 172 GLY A CA 1
ATOM 1330 C C . GLY A 1 172 ? 13.918 9.791 -23.384 1.00 34.75 172 GLY A C 1
ATOM 1331 O O . GLY A 1 172 ? 12.845 9.939 -23.943 1.00 34.75 172 GLY A O 1
ATOM 1332 N N . THR A 1 173 ? 14.377 10.624 -22.455 1.00 34.12 173 THR A N 1
ATOM 1333 C CA . THR A 1 173 ? 14.188 12.081 -22.554 1.00 34.12 173 THR A CA 1
ATOM 1334 C C . THR A 1 173 ? 15.253 12.743 -21.698 1.00 34.12 173 THR A C 1
ATOM 1336 O O . THR A 1 173 ? 15.024 13.082 -20.540 1.00 34.12 173 THR A O 1
ATOM 1339 N N . ASP A 1 174 ? 16.432 12.893 -22.287 1.00 34.78 174 ASP A N 1
ATOM 1340 C CA . ASP A 1 174 ? 17.363 13.944 -21.910 1.00 34.78 174 ASP A CA 1
ATOM 1341 C C . ASP A 1 174 ? 17.606 14.793 -23.169 1.00 34.78 174 ASP A C 1
ATOM 1343 O O . ASP A 1 174 ? 17.672 14.239 -24.268 1.00 34.78 174 ASP A O 1
ATOM 1347 N N . LEU A 1 175 ? 17.712 16.113 -22.980 1.00 34.91 175 LEU A N 1
ATOM 1348 C CA . LEU A 1 175 ? 17.804 17.224 -23.955 1.00 34.91 175 LEU A CA 1
ATOM 1349 C C . LEU A 1 175 ? 16.493 17.842 -24.493 1.00 34.91 175 LEU A C 1
ATOM 1351 O O . LEU A 1 175 ? 15.973 17.450 -25.531 1.00 34.91 175 LEU A O 1
ATOM 1355 N N . LEU A 1 176 ? 16.076 18.964 -23.885 1.00 40.12 176 LEU A N 1
ATOM 1356 C CA . LEU A 1 176 ? 16.387 20.303 -24.429 1.00 40.12 176 LEU A CA 1
ATOM 1357 C C . LEU A 1 176 ? 16.053 21.430 -23.425 1.00 40.12 176 LEU A C 1
ATOM 1359 O O . LEU A 1 176 ? 14.912 21.735 -23.102 1.00 40.12 176 LEU A O 1
ATOM 1363 N N . THR A 1 177 ? 17.141 22.012 -22.930 1.00 40.28 177 THR A N 1
ATOM 1364 C CA . THR A 1 177 ? 17.392 23.382 -22.454 1.00 40.28 177 THR A CA 1
ATOM 1365 C C . THR A 1 177 ? 16.305 24.470 -22.585 1.00 40.28 177 THR A C 1
ATOM 1367 O O . THR A 1 177 ? 15.888 24.801 -23.685 1.00 40.28 177 THR A O 1
ATOM 1370 N N . ARG A 1 178 ? 16.062 25.146 -21.446 1.00 36.53 178 ARG A N 1
ATOM 1371 C CA . ARG A 1 178 ? 16.362 26.574 -21.140 1.00 36.53 178 ARG A CA 1
ATOM 1372 C C . ARG A 1 178 ? 15.706 27.707 -21.976 1.00 36.53 178 ARG A C 1
ATOM 1374 O O . ARG A 1 178 ? 15.833 27.743 -23.191 1.00 36.53 178 ARG A O 1
ATOM 1381 N N . THR A 1 179 ? 15.226 28.724 -21.228 1.00 39.06 179 THR A N 1
ATOM 1382 C CA . THR A 1 179 ? 14.824 30.121 -21.586 1.00 39.06 179 THR A CA 1
ATOM 1383 C C . THR A 1 179 ? 13.554 30.266 -22.449 1.00 39.06 179 THR A C 1
ATOM 1385 O O . THR A 1 179 ? 13.347 29.485 -23.355 1.00 39.06 179 THR A O 1
ATOM 1388 N N . ASP A 1 180 ? 12.620 31.197 -22.227 1.00 37.25 180 ASP A N 1
ATOM 1389 C CA . ASP A 1 180 ? 12.730 32.555 -21.686 1.00 37.25 180 ASP A CA 1
ATOM 1390 C C . ASP A 1 180 ? 11.376 33.088 -21.153 1.00 37.25 180 ASP A C 1
ATOM 1392 O O . ASP A 1 180 ? 10.313 32.507 -21.374 1.00 37.25 180 ASP A O 1
ATOM 1396 N N . LYS A 1 181 ? 11.451 34.221 -20.450 1.00 42.00 181 LYS A N 1
ATOM 1397 C CA . LYS A 1 181 ? 10.352 35.092 -20.010 1.00 42.00 181 LYS A CA 1
ATOM 1398 C C . LYS A 1 181 ? 9.405 35.455 -21.164 1.00 42.00 181 LYS A C 1
ATOM 1400 O O . LYS A 1 181 ? 9.860 35.612 -22.288 1.00 42.00 181 LYS A O 1
ATOM 1405 N N . LEU A 1 182 ? 8.151 35.781 -20.839 1.00 37.88 182 LEU A N 1
ATOM 1406 C CA . LEU A 1 182 ? 7.569 37.098 -21.142 1.00 37.88 182 LEU A CA 1
ATOM 1407 C C . LEU A 1 182 ? 6.262 37.292 -20.362 1.00 37.88 182 LEU A C 1
ATOM 1409 O O . LEU A 1 182 ? 5.356 36.461 -20.382 1.00 37.88 182 LEU A O 1
ATOM 1413 N N . ARG A 1 183 ? 6.251 38.402 -19.630 1.00 45.31 183 ARG A N 1
ATOM 1414 C CA . ARG A 1 183 ? 5.092 39.095 -19.084 1.00 45.31 183 ARG A CA 1
ATOM 1415 C C . ARG A 1 183 ? 4.812 40.267 -20.014 1.00 45.31 183 ARG A C 1
ATOM 1417 O O . ARG A 1 183 ? 5.817 40.778 -20.563 1.00 45.31 183 ARG A O 1
#

Organism: NCBI:txid2014920

Sequence (183 aa):
MLREQGEQYAVVLARPGRPDIRLGPYDFLDQAASMTTSLRLQRRSTQHVPGTTVPAHPYVPGLDYLDPRLPRDPDQLATLLDGDLGGDGTGRNFPDLWARLQAQEGYEEAARIWKRACIEYDAPLDSDKAGRLARLKPSPTTAHTNVRPRTADTVAGCGAFRVCPFSTNLVGTDLLTRTDKLR

Radius of gyration: 24.36 Å; chains: 1; bounding box: 52×78×76 Å

Foldseek 3Di:
DPPPQQFWKWKWWDAPPDDIAIEDGHNDPVLLVLLQVLLVVVPVVAAAHPPTHIDMDGDDPPDDHDHLDDDLALCSLLVCVVVWPPPPSNRHSPPTPLSSLCSNPNDPSSVVSPLSNLCNNCVVVVVVVVVVVVVPDDDDDDDDDDDDYDDDDDDDDDDDPDRPPPNPPPPDDDDDDDDDDDD

Secondary structure (DSSP, 8-state):
--------EEEEEB-TTSPPEEEEEESSHHHHHHHHHHHHHHHHHS---TT-B--EEE--TTS--B-SS--SSHHHHHHHHTT-----SSSTT-S-HHHHHHHHH-HHHHHHHHHHHHHHHHHHHHHHHHHHHHTTSPPP------------------------TTTTSSSS-----------

pLDDT: mean 71.19, std 24.47, range [25.59, 96.31]